Protein AF-A0A7S1MLD2-F1 (afdb_monomer)

Organism: Alexandrium catenella (NCBI:txid2925)

Nearest PDB structures (foldseek):
  8d9p-assembly1_A  TM=5.195E-01  e=9.035E-01  synthetic construct
  8d9o-assembly1_A  TM=4.180E-01  e=6.791E-01  synthetic construct
  6z0c-assembly1_A  TM=3.393E-01  e=2.128E+00  Escherichia coli
  8tn6-assembly1_C  TM=3.896E-01  e=3.592E+00  synthetic construct

Mean predicted aligned error: 10.41 Å

Foldseek 3Di:
DDDDDDDDDDDPPPPVVVVVVLVVLVVVLVVLLVQLLDQAHDPPNPDDPVCRHNVNSQLSNLVSLLVVLVVQLVVLVVVCVVVVVCCVPVNLLVLLLCLVVLLVSLVSNLVSLVSNLVSVVSNVVVVVVVLVVCVVVVDDPPDPVNVSNVVNVPDDNVVSVVVSVVSNVVSVVSNVSNDPVNNVVVVVVVVVVVVVVVVCCVDPVNCVVCVVPDDPCPVVVVVVVVVVSVVVVPDPPPNPPPPPDD

Structure (mmCIF, N/CA/C/O backbone):
data_AF-A0A7S1MLD2-F1
#
_entry.id   AF-A0A7S1MLD2-F1
#
loop_
_atom_site.group_PDB
_atom_site.id
_atom_site.type_symbol
_atom_site.label_atom_id
_atom_site.label_alt_id
_atom_site.label_comp_id
_atom_site.label_asym_id
_atom_site.label_entity_id
_atom_site.label_seq_id
_atom_site.pdbx_PDB_ins_code
_atom_site.Cartn_x
_atom_site.Cartn_y
_atom_site.Cartn_z
_atom_site.occupancy
_atom_site.B_iso_or_equiv
_atom_site.auth_seq_id
_atom_site.auth_comp_id
_atom_site.auth_asym_id
_atom_site.auth_atom_id
_atom_site.pdbx_PDB_model_num
ATOM 1 N N . GLY A 1 1 ? -25.260 -46.340 19.975 1.00 48.84 1 GLY A N 1
ATOM 2 C CA . GLY A 1 1 ? -25.251 -45.642 18.676 1.00 48.84 1 GLY A CA 1
ATOM 3 C C . GLY A 1 1 ? -24.092 -44.703 18.762 1.00 48.84 1 GLY A C 1
ATOM 4 O O . GLY A 1 1 ? -24.275 -43.562 19.160 1.00 48.84 1 GLY A O 1
ATOM 5 N N . ASP A 1 2 ? -22.910 -45.273 18.572 1.00 46.03 2 ASP A N 1
ATOM 6 C CA . ASP A 1 2 ? -21.671 -44.739 19.117 1.00 46.03 2 ASP A CA 1
ATOM 7 C C . ASP A 1 2 ? -21.026 -43.848 18.065 1.00 46.03 2 ASP A C 1
ATOM 9 O O . ASP A 1 2 ? -20.777 -44.267 16.937 1.00 46.03 2 ASP A O 1
ATOM 13 N N . VAL A 1 3 ? -20.851 -42.579 18.424 1.00 59.16 3 VAL A N 1
ATOM 14 C CA . VAL A 1 3 ? -20.219 -41.572 17.578 1.00 59.16 3 VAL A CA 1
ATOM 15 C C . VAL A 1 3 ? -18.728 -41.622 17.878 1.00 59.16 3 VAL A C 1
ATOM 17 O O . VAL A 1 3 ? -18.280 -41.152 18.922 1.00 59.16 3 VAL A O 1
ATOM 20 N N . GLU A 1 4 ? -17.977 -42.242 16.971 1.00 59.09 4 GLU A N 1
ATOM 21 C CA . GLU A 1 4 ? -16.519 -42.294 17.002 1.00 59.09 4 GLU A CA 1
ATOM 22 C C . GLU A 1 4 ? -15.931 -40.877 16.922 1.00 59.09 4 GLU A C 1
ATOM 24 O O . GLU A 1 4 ? -16.093 -40.152 15.936 1.00 59.09 4 GLU A O 1
ATOM 29 N N . GLY A 1 5 ? -15.244 -40.480 17.994 1.00 51.78 5 GLY A N 1
ATOM 30 C CA . GLY A 1 5 ? -14.428 -39.276 18.057 1.00 51.78 5 GLY A CA 1
ATOM 31 C C . GLY A 1 5 ? -13.126 -39.479 17.291 1.00 51.78 5 GLY A C 1
ATOM 32 O O . GLY A 1 5 ? -12.187 -40.084 17.797 1.00 51.78 5 GLY A O 1
ATOM 33 N N . GLY A 1 6 ? -13.070 -38.965 16.064 1.00 57.12 6 GLY A N 1
ATOM 34 C CA . GLY A 1 6 ? -11.842 -38.901 15.277 1.00 57.12 6 GLY A CA 1
ATOM 35 C C . GLY A 1 6 ? -10.935 -37.765 15.750 1.00 57.12 6 GLY A C 1
ATOM 36 O O . GLY A 1 6 ? -11.118 -36.614 15.350 1.00 57.12 6 GLY A O 1
ATOM 37 N N . GLU A 1 7 ? -9.937 -38.096 16.570 1.00 54.12 7 GLU A N 1
ATOM 38 C CA . GLU A 1 7 ? -8.787 -37.239 16.866 1.00 54.12 7 GLU A CA 1
ATOM 39 C C . GLU A 1 7 ? -8.016 -36.936 15.570 1.00 54.12 7 GLU A C 1
ATOM 41 O O . GLU A 1 7 ? -7.283 -37.765 15.030 1.00 54.12 7 GLU A O 1
ATOM 46 N N . ARG A 1 8 ? -8.179 -35.720 15.039 1.00 55.84 8 ARG A N 1
ATOM 47 C CA . ARG A 1 8 ? -7.315 -35.204 13.973 1.00 55.84 8 ARG A CA 1
ATOM 48 C C . ARG A 1 8 ? -5.982 -34.779 14.579 1.00 55.84 8 ARG A C 1
ATOM 50 O O . ARG A 1 8 ? -5.847 -33.661 15.070 1.00 55.84 8 ARG A O 1
ATOM 57 N N . ALA A 1 9 ? -4.996 -35.665 14.494 1.00 51.59 9 ALA A N 1
ATOM 58 C CA . ALA A 1 9 ? -3.593 -35.336 14.697 1.00 51.59 9 ALA A CA 1
ATOM 59 C C . ALA A 1 9 ? -3.170 -34.239 13.700 1.00 51.59 9 ALA A C 1
ATOM 61 O O . ALA A 1 9 ? -3.041 -34.478 12.497 1.00 51.59 9 ALA A O 1
ATOM 62 N N . GLY A 1 10 ? -2.998 -33.012 14.196 1.00 53.16 10 GLY A N 1
ATOM 63 C CA . GLY A 1 10 ? -2.429 -31.906 13.432 1.00 53.16 10 GLY A CA 1
ATOM 64 C C . GLY A 1 10 ? -0.977 -32.220 13.084 1.00 53.16 10 GLY A C 1
ATOM 65 O O . GLY A 1 10 ? -0.162 -32.418 13.978 1.00 53.16 10 GLY A O 1
ATOM 66 N N . SER A 1 11 ? -0.662 -32.302 11.790 1.00 51.66 11 SER A N 1
ATOM 67 C CA . SER A 1 11 ? 0.702 -32.521 11.295 1.00 51.66 11 SER A CA 1
ATOM 68 C C . SER A 1 11 ? 1.567 -31.270 11.520 1.00 51.66 11 SER A C 1
ATOM 70 O O . SER A 1 11 ? 1.309 -30.252 10.878 1.00 51.66 11 SER A O 1
ATOM 72 N N . PRO A 1 12 ? 2.628 -31.324 12.347 1.00 53.44 12 PRO A N 1
ATOM 73 C CA . PRO A 1 12 ? 3.486 -30.173 12.661 1.00 53.44 12 PRO A CA 1
ATOM 74 C C . PRO A 1 12 ? 4.531 -29.847 11.566 1.00 53.44 12 PRO A C 1
ATOM 76 O O . PRO A 1 12 ? 5.570 -29.259 11.842 1.00 53.44 12 PRO A O 1
ATOM 79 N N 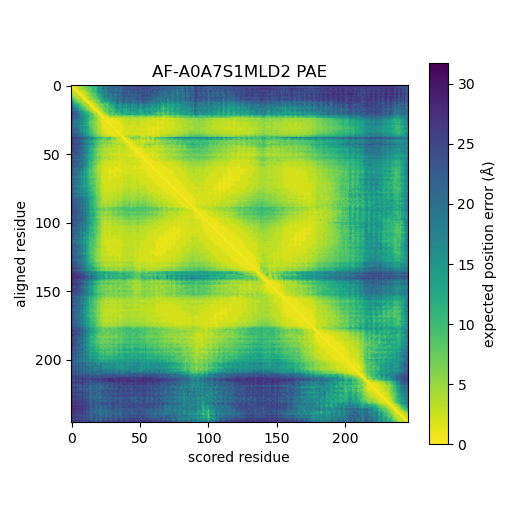. GLY A 1 13 ? 4.291 -30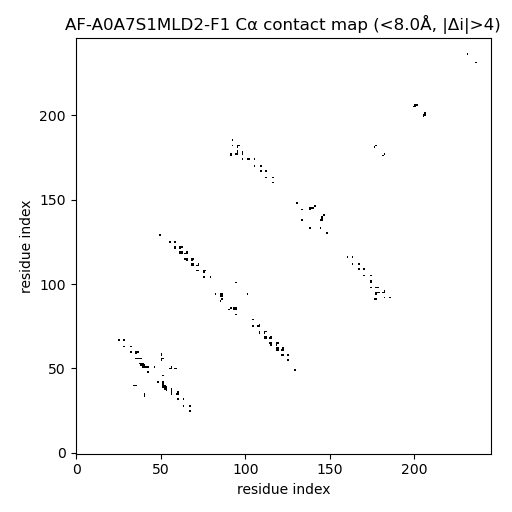.237 10.309 1.00 54.34 13 GLY A N 1
ATOM 80 C CA . GLY A 1 13 ? 5.292 -30.179 9.231 1.00 54.34 13 GLY A CA 1
ATOM 81 C C . GLY A 1 13 ? 5.193 -28.995 8.262 1.00 54.34 13 GLY A C 1
ATOM 82 O O . GLY A 1 13 ? 6.014 -28.905 7.355 1.00 54.34 13 GLY A O 1
ATOM 83 N N . GLN A 1 14 ? 4.195 -28.113 8.391 1.00 53.59 14 GLN A N 1
ATOM 84 C CA . GLN A 1 14 ? 3.874 -27.129 7.341 1.00 53.59 14 GLN A CA 1
ATOM 85 C C . GLN A 1 14 ? 4.337 -25.690 7.631 1.00 53.59 14 GLN A C 1
ATOM 87 O O . GLN A 1 14 ? 4.461 -24.899 6.699 1.00 53.59 14 GLN A O 1
ATOM 92 N N . GLU A 1 15 ? 4.662 -25.350 8.882 1.00 53.81 15 GLU A N 1
ATOM 93 C CA . GLU A 1 15 ? 5.053 -23.979 9.255 1.00 53.81 15 GLU A CA 1
ATOM 94 C C . GLU A 1 15 ? 6.485 -23.617 8.815 1.00 53.81 15 GLU A C 1
ATOM 96 O O . GLU A 1 15 ? 6.748 -22.471 8.458 1.00 53.81 15 GLU A O 1
ATOM 101 N N . GLY A 1 16 ? 7.396 -24.594 8.718 1.00 53.41 16 GLY A N 1
ATOM 102 C CA . GLY A 1 16 ? 8.786 -24.351 8.299 1.00 53.41 16 GLY A CA 1
ATOM 103 C C . GLY A 1 16 ? 8.968 -24.030 6.808 1.00 53.41 16 GLY A C 1
ATOM 104 O O . GLY A 1 16 ? 9.909 -23.332 6.436 1.00 53.41 16 GLY A O 1
ATOM 105 N N . ALA A 1 17 ? 8.065 -24.494 5.938 1.00 56.19 17 ALA A N 1
ATOM 106 C CA . ALA A 1 17 ? 8.180 -24.288 4.490 1.00 56.19 17 ALA A CA 1
ATOM 107 C C . ALA A 1 17 ? 7.743 -22.880 4.041 1.00 56.19 17 ALA A C 1
ATOM 109 O O . ALA A 1 17 ? 8.212 -22.384 3.018 1.00 56.19 17 ALA A O 1
ATOM 110 N N . LEU A 1 18 ? 6.862 -22.225 4.804 1.00 54.25 18 LEU A N 1
ATOM 111 C CA . LEU A 1 18 ? 6.357 -20.888 4.480 1.00 54.25 18 LEU A CA 1
ATOM 112 C C . LEU A 1 18 ? 7.357 -19.782 4.846 1.00 54.25 18 LEU A C 1
ATOM 114 O O . LEU A 1 18 ? 7.442 -18.790 4.127 1.00 54.25 18 LEU A O 1
ATOM 118 N N . ALA A 1 19 ? 8.156 -19.975 5.901 1.00 57.06 19 ALA A N 1
ATOM 119 C CA . ALA A 1 19 ? 9.188 -19.017 6.300 1.00 57.06 19 ALA A CA 1
ATOM 120 C C . ALA A 1 19 ? 10.302 -18.891 5.241 1.00 57.06 19 ALA A C 1
ATOM 122 O O . ALA A 1 19 ? 10.671 -17.784 4.863 1.00 57.06 19 ALA A O 1
ATOM 123 N N . GLY A 1 20 ? 10.766 -20.012 4.673 1.00 61.31 20 GLY A N 1
ATOM 124 C CA . GLY A 1 20 ? 11.821 -20.004 3.648 1.00 61.31 20 GLY A CA 1
ATOM 125 C C . GLY A 1 20 ? 11.414 -19.374 2.308 1.00 61.31 20 GLY A C 1
ATOM 126 O O . GLY A 1 20 ? 12.272 -18.917 1.559 1.00 61.31 20 GLY A O 1
ATOM 127 N N . ALA A 1 21 ? 10.114 -19.312 1.999 1.00 62.81 21 ALA A N 1
ATOM 128 C CA . ALA A 1 21 ? 9.623 -18.684 0.772 1.00 62.81 21 ALA A CA 1
ATOM 129 C C . ALA A 1 21 ? 9.635 -17.145 0.841 1.00 62.81 21 ALA A C 1
ATOM 131 O O . ALA A 1 21 ? 9.767 -16.493 -0.194 1.00 62.81 21 ALA A O 1
ATOM 132 N N . SER A 1 22 ? 9.519 -16.569 2.045 1.00 69.00 22 SER A N 1
ATOM 133 C CA . SER A 1 22 ? 9.456 -15.115 2.246 1.00 69.00 22 SER A CA 1
ATOM 134 C C . SER A 1 22 ? 10.798 -14.422 1.976 1.00 69.00 22 SER A C 1
ATOM 136 O O . SER A 1 22 ? 10.819 -13.308 1.458 1.00 69.00 22 SER A O 1
ATOM 138 N N . AS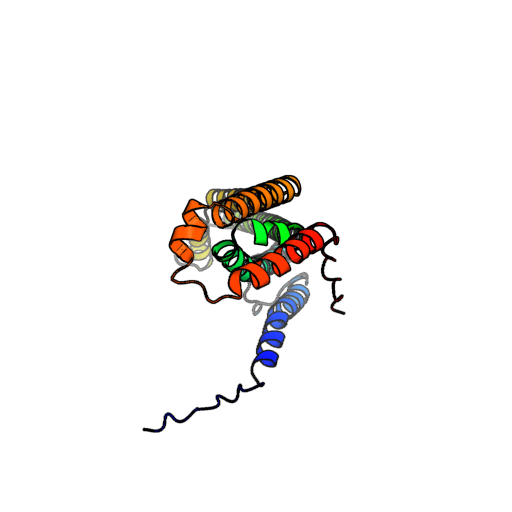P A 1 23 ? 11.920 -15.089 2.256 1.00 81.50 23 ASP A N 1
ATOM 139 C CA . ASP A 1 23 ? 13.258 -14.498 2.095 1.00 81.50 23 ASP A CA 1
ATOM 140 C C . ASP A 1 23 ? 13.839 -14.667 0.683 1.00 81.50 23 ASP A C 1
ATOM 142 O O . ASP A 1 23 ? 14.815 -14.005 0.318 1.00 81.50 23 ASP A O 1
ATOM 146 N N . ALA A 1 24 ? 13.224 -15.514 -0.146 1.00 88.44 24 ALA A N 1
ATOM 147 C CA . ALA A 1 24 ? 13.732 -15.843 -1.473 1.00 88.44 24 ALA A CA 1
ATOM 148 C C . ALA A 1 24 ? 13.715 -14.641 -2.434 1.00 88.44 24 ALA A C 1
ATOM 150 O O . ALA A 1 24 ? 14.656 -14.449 -3.208 1.00 88.44 24 ALA A O 1
ATOM 151 N N . LEU A 1 25 ? 12.664 -13.812 -2.393 1.00 90.12 25 LEU A N 1
ATOM 152 C CA . LEU A 1 25 ? 12.541 -12.663 -3.293 1.00 90.12 25 LEU A CA 1
ATOM 153 C C . LEU A 1 25 ? 13.537 -11.536 -2.954 1.00 90.12 25 LEU A C 1
ATOM 155 O O . LEU A 1 25 ? 14.230 -11.098 -3.875 1.00 90.12 25 LEU A O 1
ATOM 159 N N . PRO A 1 26 ? 13.673 -11.073 -1.693 1.00 92.12 26 PRO A N 1
ATOM 160 C CA . PRO A 1 26 ? 14.691 -10.085 -1.335 1.00 92.12 26 PRO A CA 1
ATOM 161 C C . PRO A 1 26 ? 16.109 -10.515 -1.722 1.00 92.12 26 PRO A C 1
ATOM 163 O O . PRO A 1 26 ? 16.846 -9.720 -2.302 1.00 92.12 26 PRO A O 1
ATOM 166 N N . GLN A 1 27 ? 16.471 -11.778 -1.476 1.00 93.44 27 GLN A N 1
ATOM 167 C CA . GLN A 1 27 ? 17.782 -12.314 -1.853 1.00 93.44 27 GLN A CA 1
ATOM 168 C C . GLN A 1 27 ? 17.983 -12.286 -3.374 1.00 93.44 27 GLN A C 1
ATOM 170 O O . GLN A 1 27 ? 18.978 -11.745 -3.856 1.00 93.44 27 GLN A O 1
ATOM 175 N N . LEU A 1 28 ? 17.001 -12.768 -4.143 1.00 94.88 28 LEU A N 1
ATOM 176 C CA . LEU A 1 28 ? 17.045 -12.742 -5.606 1.00 94.88 28 LEU A CA 1
ATOM 177 C C . LEU A 1 28 ? 17.157 -11.314 -6.167 1.00 94.88 28 LEU A C 1
ATOM 179 O O . LEU A 1 28 ? 17.861 -11.079 -7.158 1.00 94.88 28 LEU A O 1
ATOM 183 N N . LEU A 1 29 ? 16.454 -10.353 -5.559 1.00 95.12 29 LEU A N 1
ATOM 184 C CA . LEU A 1 29 ? 16.520 -8.946 -5.950 1.00 95.12 29 LEU A CA 1
ATOM 185 C C . LEU A 1 29 ? 17.892 -8.345 -5.649 1.00 95.12 29 LEU A C 1
ATOM 187 O O . LEU A 1 29 ? 18.410 -7.632 -6.504 1.00 95.12 29 LEU A O 1
ATOM 191 N N . GLU A 1 30 ? 18.510 -8.663 -4.513 1.00 95.12 30 GLU A N 1
ATOM 192 C CA . GLU A 1 30 ? 19.855 -8.183 -4.173 1.00 95.12 30 GLU A CA 1
ATOM 193 C C . GLU A 1 30 ? 20.946 -8.805 -5.054 1.00 95.12 30 GLU A C 1
ATOM 195 O O . GLU A 1 30 ? 21.813 -8.094 -5.568 1.00 95.12 30 GLU A O 1
ATOM 200 N N . GLU A 1 31 ? 20.864 -10.101 -5.358 1.00 95.06 31 GLU A N 1
ATOM 201 C CA . GLU A 1 31 ? 21.743 -10.732 -6.350 1.00 95.06 31 GLU A CA 1
ATOM 202 C C . GLU A 1 31 ? 21.591 -10.079 -7.731 1.00 95.06 31 GLU A C 1
ATOM 204 O O . GLU A 1 31 ? 22.561 -9.816 -8.452 1.00 95.06 31 GLU A O 1
ATOM 209 N N . THR A 1 32 ? 20.351 -9.783 -8.121 1.00 95.50 32 THR A N 1
ATOM 210 C CA . THR A 1 32 ? 20.062 -9.100 -9.384 1.00 95.50 32 THR A CA 1
ATOM 211 C C . THR A 1 32 ? 20.548 -7.656 -9.357 1.00 95.50 32 THR A C 1
ATOM 213 O O . THR A 1 32 ? 21.120 -7.205 -10.350 1.00 95.50 32 THR A O 1
ATOM 216 N N . ARG A 1 33 ? 20.435 -6.963 -8.221 1.00 96.56 33 ARG A N 1
ATOM 217 C CA . ARG A 1 33 ? 20.976 -5.619 -7.999 1.00 96.56 33 ARG A CA 1
ATOM 218 C C . ARG A 1 33 ? 22.483 -5.611 -8.184 1.00 96.56 33 ARG A C 1
ATOM 220 O O . ARG A 1 33 ? 22.976 -4.800 -8.964 1.00 96.56 33 ARG A O 1
ATOM 227 N N . ALA A 1 34 ? 23.205 -6.541 -7.562 1.00 95.62 34 ALA A N 1
ATOM 228 C CA . ALA A 1 34 ? 24.654 -6.661 -7.705 1.00 95.62 34 ALA A CA 1
ATOM 229 C C . ALA A 1 34 ? 25.072 -6.883 -9.170 1.00 95.62 34 ALA A C 1
ATOM 231 O O . ALA A 1 34 ? 26.016 -6.256 -9.657 1.00 95.62 34 ALA A O 1
ATOM 232 N N . ARG A 1 35 ? 24.330 -7.716 -9.913 1.00 94.56 35 ARG A N 1
ATOM 233 C CA . ARG A 1 35 ? 24.563 -7.930 -11.353 1.00 94.56 35 ARG A CA 1
ATOM 234 C C . ARG A 1 35 ? 24.246 -6.688 -12.189 1.00 94.56 35 ARG A C 1
ATOM 236 O O . ARG A 1 35 ? 25.002 -6.345 -13.092 1.00 94.56 35 ARG A O 1
ATOM 243 N N . TRP A 1 36 ? 23.132 -6.010 -11.918 1.00 95.31 36 TRP A N 1
ATOM 244 C CA . TRP A 1 36 ? 22.657 -4.864 -12.705 1.00 95.31 36 TRP A CA 1
ATOM 245 C C . TRP A 1 36 ? 23.322 -3.535 -12.334 1.00 95.31 36 TRP A C 1
ATOM 247 O O . TRP A 1 36 ? 23.232 -2.571 -13.100 1.00 95.31 36 TRP A O 1
ATOM 257 N N . ALA A 1 37 ? 24.021 -3.477 -11.202 1.00 93.94 37 ALA A N 1
ATOM 258 C CA . ALA A 1 37 ? 24.858 -2.351 -10.806 1.00 93.94 37 ALA A CA 1
ATOM 259 C C . ALA A 1 37 ? 26.145 -2.238 -11.643 1.00 93.94 37 ALA A C 1
ATOM 261 O O . ALA A 1 37 ? 26.802 -1.203 -11.611 1.00 93.94 37 ALA A O 1
ATOM 262 N N . GLN A 1 38 ? 26.503 -3.267 -12.414 1.00 91.56 38 GLN A N 1
ATOM 263 C CA . GLN A 1 38 ? 27.659 -3.229 -13.309 1.00 91.56 38 GLN A CA 1
ATOM 264 C C . GLN A 1 38 ? 27.407 -2.290 -14.500 1.00 91.56 38 GLN A C 1
ATOM 266 O O . GLN A 1 38 ? 26.281 -2.176 -14.991 1.00 91.56 38 GLN A O 1
ATOM 271 N N . GLY A 1 39 ? 28.459 -1.635 -15.005 1.00 82.25 39 GLY A N 1
ATOM 272 C CA . GLY A 1 39 ? 28.335 -0.622 -16.064 1.00 82.25 39 GLY A CA 1
ATOM 273 C C . GLY A 1 39 ? 27.744 -1.143 -17.381 1.00 82.25 39 GLY A C 1
ATOM 274 O O . GLY A 1 39 ? 27.083 -0.404 -18.104 1.00 82.25 39 GLY A O 1
ATOM 275 N N . SER A 1 40 ? 27.889 -2.434 -17.676 1.00 87.75 40 SER A N 1
ATOM 276 C CA . SER A 1 40 ? 27.214 -3.091 -18.798 1.00 87.75 40 SER A CA 1
ATOM 277 C C . SER A 1 40 ? 26.685 -4.448 -18.368 1.00 87.75 40 SER A C 1
ATOM 279 O O . SER A 1 40 ? 27.399 -5.205 -17.714 1.00 87.75 40 SER A O 1
ATOM 281 N N . VAL A 1 41 ? 25.459 -4.772 -18.768 1.00 93.06 41 VAL A N 1
ATOM 282 C CA . VAL A 1 41 ? 24.795 -6.023 -18.385 1.00 93.06 41 VAL A CA 1
ATOM 283 C C . VAL A 1 41 ? 24.741 -6.983 -19.576 1.00 93.06 41 VAL A C 1
ATOM 285 O O . VAL A 1 41 ? 24.513 -6.568 -20.713 1.00 93.06 41 VAL A O 1
ATOM 288 N N . SER A 1 42 ? 24.944 -8.278 -19.317 1.00 92.31 42 SER A N 1
ATOM 289 C CA . SER A 1 42 ? 24.994 -9.314 -20.354 1.00 92.31 42 SER A CA 1
ATOM 290 C C . SER A 1 42 ? 23.657 -9.512 -21.084 1.00 92.31 42 SER A C 1
ATOM 292 O O . SER A 1 42 ? 22.573 -9.183 -20.586 1.00 92.31 42 SER A O 1
ATOM 294 N N . SER A 1 43 ? 23.725 -10.103 -22.281 1.00 89.75 43 SER A N 1
ATOM 295 C CA . SER A 1 43 ? 22.552 -10.346 -23.130 1.00 89.75 43 SER A CA 1
ATOM 296 C C . SER A 1 43 ? 21.534 -11.336 -22.554 1.00 89.75 43 SER A C 1
ATOM 298 O O . SER A 1 43 ? 20.382 -11.314 -22.972 1.00 89.75 43 SER A O 1
ATOM 300 N N . GLY A 1 44 ? 21.935 -12.160 -21.580 1.00 89.56 44 GLY A N 1
ATOM 301 C CA . GLY A 1 44 ? 21.073 -13.124 -20.883 1.00 89.56 44 GLY A CA 1
ATOM 302 C C . GLY A 1 44 ? 20.355 -12.567 -19.649 1.00 89.56 44 GLY A C 1
ATOM 303 O O . GLY A 1 44 ? 19.764 -13.326 -18.895 1.00 89.56 44 GLY A O 1
ATOM 304 N N . SER A 1 45 ? 20.416 -11.256 -19.409 1.00 88.12 45 SER A N 1
ATOM 305 C CA . SER A 1 45 ? 19.843 -10.618 -18.212 1.00 88.12 45 SER A CA 1
ATOM 306 C C . SER A 1 45 ? 18.320 -10.485 -18.196 1.00 88.12 45 SER A C 1
ATOM 308 O O . SER A 1 45 ? 17.770 -10.040 -17.192 1.00 88.12 45 SER A O 1
ATOM 310 N N . GLY A 1 46 ? 17.643 -10.789 -19.306 1.00 87.50 46 GLY A N 1
ATOM 311 C CA . GLY A 1 46 ? 16.211 -10.522 -19.481 1.00 87.50 46 GLY A CA 1
ATOM 312 C C . GLY A 1 46 ? 15.874 -9.052 -19.770 1.00 87.50 46 GLY A C 1
ATOM 313 O O . GLY A 1 46 ? 14.727 -8.739 -20.071 1.00 87.50 46 GLY A O 1
ATOM 314 N N . LEU A 1 47 ? 16.857 -8.145 -19.739 1.00 90.00 47 LEU A N 1
ATOM 315 C CA . LEU A 1 47 ? 16.672 -6.749 -20.132 1.00 90.00 47 LEU A CA 1
ATOM 316 C C . LEU A 1 47 ? 16.696 -6.593 -21.652 1.00 90.00 47 LEU A C 1
ATOM 318 O O . LEU A 1 47 ? 17.538 -7.191 -22.335 1.00 90.00 47 LEU A O 1
ATOM 322 N N . SER A 1 48 ? 15.851 -5.701 -22.173 1.00 87.06 48 SER A N 1
ATOM 323 C CA . SER A 1 48 ? 15.971 -5.218 -23.552 1.00 87.06 48 SER A CA 1
ATOM 324 C C . SER A 1 48 ? 17.349 -4.589 -23.778 1.00 87.06 48 SER A C 1
ATOM 326 O O . SER A 1 48 ? 17.912 -3.965 -22.874 1.00 87.06 48 SER A O 1
ATOM 328 N N . ALA A 1 49 ? 17.889 -4.738 -24.991 1.00 88.88 49 ALA A N 1
ATOM 329 C CA . ALA A 1 49 ? 19.213 -4.236 -25.362 1.00 88.88 49 ALA A CA 1
ATOM 330 C C . ALA A 1 49 ? 19.403 -2.745 -25.030 1.00 88.88 49 ALA A C 1
ATOM 332 O O . ALA A 1 49 ? 20.484 -2.355 -24.594 1.00 88.88 49 ALA A O 1
ATOM 333 N N . ALA A 1 50 ? 18.337 -1.946 -25.141 1.00 87.75 50 ALA A N 1
ATOM 334 C CA . ALA A 1 50 ? 18.348 -0.524 -24.812 1.00 87.75 50 ALA A CA 1
ATOM 335 C C . ALA A 1 50 ? 18.778 -0.244 -23.361 1.00 87.75 50 ALA A C 1
ATOM 337 O O . ALA A 1 50 ? 19.554 0.669 -23.123 1.00 87.7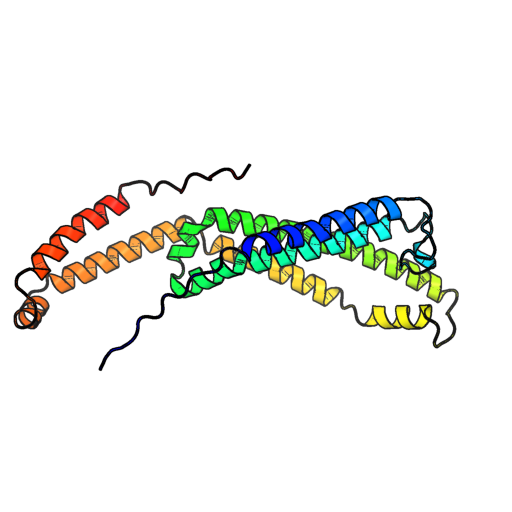5 50 ALA A O 1
ATOM 338 N N . PHE A 1 51 ? 18.358 -1.063 -22.391 1.00 91.06 51 PHE A N 1
ATOM 339 C CA . PHE A 1 51 ? 18.601 -0.820 -20.962 1.00 91.06 51 PHE A CA 1
ATOM 340 C C . PHE A 1 51 ? 19.882 -1.485 -20.421 1.00 91.06 51 PHE A C 1
ATOM 342 O O . PHE A 1 51 ? 20.164 -1.434 -19.221 1.00 91.06 51 PHE A O 1
ATOM 349 N N . ARG A 1 52 ? 20.688 -2.120 -21.282 1.00 94.38 52 ARG A N 1
ATOM 350 C CA . ARG A 1 52 ? 21.927 -2.809 -20.866 1.00 94.38 52 ARG A CA 1
ATOM 351 C C . ARG A 1 52 ? 23.121 -1.868 -20.694 1.00 94.38 52 ARG A C 1
ATOM 353 O O . ARG A 1 52 ? 24.059 -2.226 -19.982 1.00 94.38 52 ARG A O 1
ATOM 360 N N . GLY A 1 53 ? 23.078 -0.683 -21.306 1.00 92.94 53 GLY A N 1
ATOM 361 C CA . GLY A 1 53 ? 24.141 0.323 -21.229 1.00 92.94 53 GLY A CA 1
ATOM 362 C C . GLY A 1 53 ? 24.240 1.021 -19.870 1.00 92.94 53 GLY A C 1
ATOM 363 O O . GLY A 1 53 ? 23.287 1.029 -19.086 1.00 92.94 53 GLY A O 1
ATOM 364 N N . ASN A 1 54 ? 25.394 1.642 -19.613 1.00 94.06 54 ASN A N 1
ATOM 365 C CA . ASN A 1 54 ? 25.692 2.323 -18.350 1.00 94.06 54 ASN A CA 1
ATOM 366 C C . ASN A 1 54 ? 24.733 3.489 -18.078 1.00 94.06 54 ASN A C 1
ATOM 368 O O . ASN A 1 54 ? 24.323 3.719 -16.944 1.00 94.06 54 ASN A O 1
ATOM 372 N N . GLN A 1 55 ? 24.291 4.179 -19.134 1.00 92.38 55 GLN A N 1
ATOM 373 C CA . GLN A 1 55 ? 23.372 5.310 -19.019 1.00 92.38 55 GLN A CA 1
ATOM 374 C C . GLN A 1 55 ? 21.993 4.932 -18.445 1.00 92.38 55 GLN A C 1
ATOM 376 O O . GLN A 1 55 ? 21.252 5.803 -17.999 1.00 92.38 55 GLN A O 1
ATOM 381 N N . HIS A 1 56 ? 21.651 3.639 -18.421 1.00 93.38 56 HIS A N 1
ATOM 382 C CA . HIS A 1 56 ? 20.389 3.136 -17.878 1.00 93.38 56 HIS A CA 1
ATOM 383 C C . HIS A 1 56 ? 20.545 2.429 -16.527 1.00 93.38 56 HIS A C 1
ATOM 385 O O . HIS A 1 56 ? 19.567 1.869 -16.031 1.00 93.38 56 HIS A O 1
ATOM 391 N N . GLN A 1 57 ? 21.728 2.471 -15.899 1.00 94.81 57 GLN A N 1
ATOM 392 C CA . GLN A 1 57 ? 21.956 1.857 -14.589 1.00 94.81 57 GLN A CA 1
ATOM 393 C C . GLN A 1 57 ? 20.923 2.324 -13.555 1.00 94.81 57 GLN A C 1
ATOM 395 O O . GLN A 1 57 ? 20.301 1.490 -12.902 1.00 94.81 57 GLN A O 1
ATOM 400 N N . GLY A 1 58 ? 20.666 3.634 -13.466 1.00 94.94 58 GLY A N 1
ATOM 401 C CA . GLY A 1 58 ? 19.665 4.180 -12.544 1.00 94.94 58 GLY A CA 1
ATOM 402 C C . GLY A 1 58 ? 18.257 3.624 -12.784 1.00 94.94 58 GLY A C 1
ATOM 403 O O . GLY A 1 58 ? 17.584 3.236 -11.838 1.00 94.94 58 GLY A O 1
ATOM 404 N N . ALA A 1 59 ? 17.837 3.485 -14.046 1.00 94.50 59 ALA A N 1
ATOM 405 C CA . ALA A 1 59 ? 16.526 2.931 -14.392 1.00 94.50 59 ALA A CA 1
ATOM 406 C C . ALA A 1 59 ? 16.391 1.449 -14.007 1.00 94.50 59 ALA A C 1
ATOM 408 O O . ALA A 1 59 ? 15.331 1.022 -13.554 1.00 94.50 59 ALA A O 1
ATOM 409 N N . ARG A 1 60 ? 17.471 0.670 -14.159 1.00 95.75 60 ARG A N 1
ATOM 410 C CA . ARG A 1 60 ? 17.516 -0.735 -13.729 1.00 95.75 60 ARG A CA 1
ATOM 411 C C . ARG A 1 60 ? 17.356 -0.863 -12.219 1.00 95.75 60 ARG A C 1
ATOM 413 O O . ARG A 1 60 ? 16.574 -1.689 -11.765 1.00 95.75 60 ARG A O 1
ATOM 420 N N . LEU A 1 61 ? 18.083 -0.048 -11.455 1.00 96.56 61 LEU A N 1
ATOM 421 C CA . LEU A 1 61 ? 18.005 -0.062 -9.994 1.00 96.56 61 LEU A CA 1
ATOM 422 C C . LEU A 1 61 ? 16.625 0.399 -9.509 1.00 96.56 61 LEU A C 1
ATOM 424 O O . LEU A 1 61 ? 16.019 -0.290 -8.697 1.00 96.56 61 LEU A O 1
ATOM 428 N N . ALA A 1 62 ? 16.073 1.460 -10.105 1.00 96.44 62 ALA A N 1
ATOM 429 C CA . ALA A 1 62 ? 14.721 1.928 -9.807 1.00 96.44 62 ALA A CA 1
ATOM 430 C C . ALA A 1 62 ? 13.647 0.865 -10.102 1.00 96.44 62 ALA A C 1
ATOM 432 O O . ALA A 1 62 ? 12.652 0.780 -9.388 1.00 96.44 62 ALA A O 1
ATOM 433 N N . PHE A 1 63 ? 13.834 0.025 -11.126 1.00 96.44 63 PHE A N 1
ATOM 434 C CA . PHE A 1 63 ? 12.934 -1.101 -11.388 1.00 96.44 63 PHE A CA 1
ATOM 435 C C . PHE A 1 63 ? 13.004 -2.174 -10.292 1.00 96.44 63 PHE A C 1
ATOM 437 O O . PHE A 1 63 ? 11.968 -2.683 -9.872 1.00 96.44 63 PHE A O 1
ATOM 444 N N . LEU A 1 64 ? 14.199 -2.497 -9.793 1.00 96.88 64 LEU A N 1
ATOM 445 C CA . LEU A 1 64 ? 14.340 -3.435 -8.674 1.00 96.88 64 LEU A CA 1
ATOM 446 C C . LEU A 1 64 ? 13.728 -2.867 -7.388 1.00 96.88 64 LEU A C 1
ATOM 448 O O . LEU A 1 64 ? 13.033 -3.588 -6.675 1.00 96.88 64 LEU A O 1
ATOM 452 N N . ASP A 1 65 ? 13.915 -1.569 -7.134 1.00 97.00 65 ASP A N 1
ATOM 453 C CA . ASP A 1 65 ? 13.275 -0.874 -6.014 1.00 97.00 65 ASP A CA 1
ATOM 454 C C . ASP A 1 65 ? 11.747 -0.895 -6.155 1.00 97.00 65 ASP A C 1
ATOM 456 O O . ASP A 1 65 ? 11.039 -1.180 -5.191 1.00 97.00 65 ASP A O 1
ATOM 460 N N . LEU A 1 66 ? 11.220 -0.689 -7.368 1.00 97.31 66 LEU A N 1
ATOM 461 C CA . LEU A 1 66 ? 9.789 -0.809 -7.650 1.00 97.31 66 LEU A CA 1
ATOM 462 C C . LEU A 1 66 ? 9.257 -2.200 -7.271 1.00 97.31 66 LEU A C 1
ATOM 464 O O . LEU A 1 66 ? 8.229 -2.287 -6.600 1.00 97.31 66 LEU A O 1
ATOM 468 N N . CYS A 1 67 ? 9.947 -3.273 -7.670 1.00 97.00 67 CYS A N 1
ATOM 469 C CA . CYS A 1 67 ? 9.570 -4.644 -7.314 1.00 97.00 67 CYS A CA 1
ATOM 470 C C . CYS A 1 67 ? 9.594 -4.870 -5.797 1.00 97.00 67 CYS A C 1
ATOM 472 O O . CYS A 1 67 ? 8.633 -5.403 -5.246 1.00 97.00 67 CYS A O 1
ATOM 474 N N . LEU A 1 68 ? 10.654 -4.420 -5.121 1.00 96.06 68 LEU A N 1
ATOM 475 C CA . LEU A 1 68 ? 10.799 -4.550 -3.671 1.00 96.06 68 LEU A CA 1
ATOM 476 C C . LEU A 1 68 ? 9.685 -3.810 -2.918 1.00 96.06 68 LEU A C 1
ATOM 478 O O . LEU A 1 68 ? 9.093 -4.339 -1.981 1.00 96.06 68 LEU A O 1
ATOM 482 N N . HIS A 1 69 ? 9.386 -2.573 -3.313 1.00 96.19 69 HIS A N 1
ATOM 483 C CA . HIS A 1 69 ? 8.346 -1.783 -2.661 1.00 96.19 69 HIS A CA 1
ATOM 484 C C . HIS A 1 69 ? 6.944 -2.310 -2.963 1.00 96.19 69 HIS A C 1
ATOM 486 O O . HIS A 1 69 ? 6.069 -2.208 -2.104 1.00 96.19 69 HIS A O 1
ATOM 492 N N . LEU A 1 70 ? 6.726 -2.917 -4.133 1.00 96.75 70 LEU A N 1
ATOM 493 C CA . LEU A 1 70 ? 5.465 -3.583 -4.450 1.00 96.75 70 LEU A CA 1
ATOM 494 C C . LEU A 1 70 ? 5.243 -4.788 -3.536 1.00 96.75 70 LEU A C 1
ATOM 496 O O . LEU A 1 70 ? 4.165 -4.917 -2.961 1.00 96.75 70 LEU A O 1
ATOM 500 N N . ASP A 1 71 ? 6.270 -5.619 -3.362 1.00 95.31 71 ASP A N 1
ATOM 501 C CA . ASP A 1 71 ? 6.229 -6.763 -2.454 1.00 95.31 71 ASP A CA 1
ATOM 502 C C . ASP A 1 71 ? 5.946 -6.329 -1.007 1.00 95.31 71 ASP A C 1
ATOM 504 O O . ASP A 1 71 ? 5.017 -6.832 -0.379 1.00 95.31 71 ASP A O 1
ATOM 508 N N . ARG A 1 72 ? 6.628 -5.283 -0.518 1.00 95.19 72 ARG A N 1
ATOM 509 C CA . ARG A 1 72 ? 6.352 -4.699 0.809 1.00 95.19 72 ARG A CA 1
ATOM 510 C C . ARG A 1 72 ? 4.910 -4.221 0.963 1.00 95.19 72 ARG A C 1
ATOM 512 O O . ARG A 1 72 ? 4.301 -4.450 2.004 1.00 95.19 72 ARG A O 1
ATOM 519 N N . VAL A 1 73 ? 4.346 -3.562 -0.050 1.00 96.19 73 VAL A N 1
ATOM 520 C CA . VAL A 1 73 ? 2.936 -3.141 -0.022 1.00 96.19 73 VAL A CA 1
ATOM 521 C C . VAL A 1 73 ? 2.016 -4.359 0.062 1.00 96.19 73 VAL A C 1
ATOM 523 O O . VAL A 1 73 ? 1.107 -4.371 0.889 1.00 96.19 73 VAL A O 1
ATOM 526 N N . VAL A 1 74 ? 2.265 -5.400 -0.738 1.00 95.44 74 VAL A N 1
ATOM 527 C CA . VAL A 1 74 ? 1.492 -6.651 -0.694 1.00 95.44 74 VAL A CA 1
ATOM 528 C C . VAL A 1 74 ? 1.591 -7.308 0.684 1.00 95.44 74 VAL A C 1
ATOM 530 O O . VAL A 1 74 ? 0.560 -7.693 1.239 1.00 95.44 74 VAL A O 1
ATOM 533 N N . PHE A 1 75 ? 2.793 -7.370 1.260 1.00 94.62 75 PHE A N 1
ATOM 534 C CA . PHE A 1 75 ? 3.037 -7.872 2.608 1.00 94.62 75 PHE A CA 1
ATOM 535 C C . PHE A 1 75 ? 2.209 -7.111 3.648 1.00 94.62 75 PHE A C 1
ATOM 537 O O . PHE A 1 75 ? 1.418 -7.722 4.363 1.00 94.62 75 PHE A O 1
ATOM 544 N N . PHE A 1 76 ? 2.302 -5.779 3.700 1.00 95.31 76 PHE A N 1
ATOM 545 C CA . PHE A 1 76 ? 1.542 -4.992 4.676 1.00 95.31 76 PHE A CA 1
ATOM 546 C C . PHE A 1 76 ? 0.028 -5.106 4.466 1.00 95.31 76 PHE A C 1
ATOM 548 O O . PHE A 1 76 ? -0.716 -5.229 5.438 1.00 95.31 76 PHE A O 1
ATOM 555 N N . CYS A 1 77 ? -0.450 -5.151 3.220 1.00 94.62 77 CYS A N 1
ATOM 556 C CA . CYS A 1 77 ? -1.860 -5.413 2.935 1.00 94.62 77 CYS A CA 1
ATOM 557 C C . CYS A 1 77 ? -2.311 -6.796 3.430 1.00 94.62 77 CYS A C 1
ATOM 559 O O . CYS A 1 77 ? -3.425 -6.926 3.938 1.00 94.62 77 CYS A O 1
ATOM 561 N N . ALA A 1 78 ? -1.474 -7.829 3.303 1.00 94.38 78 ALA A N 1
ATOM 562 C CA . ALA A 1 78 ? -1.764 -9.155 3.841 1.00 94.38 78 ALA A CA 1
ATOM 563 C C . ALA A 1 78 ? -1.791 -9.140 5.378 1.00 94.38 78 ALA A C 1
ATOM 565 O O . ALA A 1 78 ? -2.743 -9.649 5.973 1.00 94.38 78 ALA A O 1
ATOM 566 N N . THR A 1 79 ? -0.816 -8.477 6.004 1.00 93.81 79 THR A N 1
ATOM 567 C CA . THR A 1 79 ? -0.715 -8.299 7.460 1.00 93.81 79 THR A CA 1
ATOM 568 C C . THR A 1 79 ? -1.893 -7.519 8.040 1.00 93.81 79 THR A C 1
ATOM 570 O O . THR A 1 79 ? -2.269 -7.762 9.179 1.00 93.81 79 THR A O 1
ATOM 573 N N . LEU A 1 80 ? -2.544 -6.640 7.270 1.00 94.25 80 LEU A N 1
ATOM 574 C CA . LEU A 1 80 ? -3.745 -5.915 7.705 1.00 94.25 80 LEU A CA 1
ATOM 575 C C . LEU A 1 80 ? -5.032 -6.768 7.706 1.00 94.25 80 LEU A C 1
ATOM 577 O O . LEU A 1 80 ? -5.999 -6.403 8.376 1.00 94.25 80 LEU A O 1
ATOM 581 N N . ARG A 1 81 ? -5.080 -7.918 7.013 1.00 94.88 81 ARG A N 1
ATOM 582 C CA . ARG A 1 81 ? -6.306 -8.743 6.910 1.00 94.88 81 ARG A CA 1
ATOM 583 C C . ARG A 1 81 ? -6.836 -9.260 8.255 1.00 94.88 81 ARG A C 1
ATOM 585 O O . ARG A 1 81 ? -8.047 -9.186 8.469 1.00 94.88 81 ARG A O 1
ATOM 592 N N . PRO A 1 82 ? -6.007 -9.773 9.185 1.00 93.31 82 PRO A N 1
ATOM 593 C CA . PRO A 1 82 ? -6.488 -10.185 10.501 1.00 93.31 82 PRO A CA 1
ATOM 594 C C . PRO A 1 82 ? -7.114 -9.024 11.280 1.00 93.31 82 PRO A C 1
ATOM 596 O O . PRO A 1 82 ? -8.148 -9.210 11.917 1.00 93.31 82 PRO A O 1
ATOM 599 N N . TYR A 1 83 ? -6.546 -7.820 11.170 1.00 92.69 83 TYR A N 1
ATOM 600 C CA . TYR A 1 83 ? -7.091 -6.620 11.804 1.00 92.69 83 TYR A CA 1
ATOM 601 C C . TYR A 1 83 ? -8.432 -6.218 11.196 1.00 92.69 83 TYR A C 1
ATOM 603 O O . TYR A 1 83 ? -9.357 -5.899 11.933 1.00 92.69 83 TYR A O 1
ATOM 611 N N . GLN A 1 84 ? -8.578 -6.310 9.871 1.00 93.75 84 GLN A N 1
ATOM 612 C CA . GLN A 1 84 ? -9.862 -6.104 9.200 1.00 93.75 84 GLN A CA 1
ATOM 613 C C . GLN A 1 84 ? -10.925 -7.094 9.703 1.00 93.75 84 GLN A C 1
ATOM 615 O O . GLN A 1 84 ? -12.049 -6.699 10.011 1.00 93.75 84 GLN A O 1
ATOM 620 N N . ASN A 1 85 ? -10.571 -8.376 9.822 1.00 93.12 85 ASN A N 1
ATOM 621 C CA . ASN A 1 85 ? -11.478 -9.399 10.343 1.00 93.12 85 ASN A CA 1
ATOM 622 C C . ASN A 1 85 ? -11.865 -9.130 11.801 1.00 93.12 85 ASN A C 1
ATOM 624 O O . ASN A 1 85 ? -13.021 -9.319 12.179 1.00 93.12 85 ASN A O 1
ATOM 628 N N . LEU A 1 86 ? -10.910 -8.687 12.620 1.00 91.94 86 LEU A N 1
ATOM 629 C CA . LEU A 1 86 ? -11.156 -8.343 14.013 1.00 91.94 86 LEU A CA 1
ATOM 630 C C . LEU A 1 86 ? -12.050 -7.103 14.131 1.00 91.94 86 LEU A C 1
ATOM 632 O O . LEU A 1 86 ? -13.015 -7.135 14.891 1.00 91.94 86 LEU A O 1
ATOM 636 N N . ALA A 1 87 ? -11.799 -6.069 13.327 1.00 91.00 87 ALA A N 1
ATOM 637 C CA . ALA A 1 87 ? -12.647 -4.884 13.230 1.00 91.00 87 ALA A CA 1
ATOM 638 C C . ALA A 1 87 ? -14.087 -5.255 12.848 1.00 91.00 87 ALA A C 1
ATOM 640 O O . ALA A 1 87 ? -15.034 -4.765 13.451 1.00 91.00 87 ALA A O 1
ATOM 641 N N . GLY A 1 88 ? -14.267 -6.184 11.904 1.00 92.75 88 GLY A N 1
ATOM 642 C CA . GLY A 1 88 ? -15.593 -6.662 11.507 1.00 92.75 88 GLY A CA 1
ATOM 643 C C . GLY A 1 88 ? -16.348 -7.424 12.605 1.00 92.75 88 GLY A C 1
ATOM 644 O O . GLY A 1 88 ? -17.575 -7.451 12.582 1.00 92.75 88 GLY A O 1
ATOM 645 N N . ARG A 1 89 ? -15.644 -8.042 13.564 1.00 93.38 89 ARG A N 1
ATOM 646 C CA . ARG A 1 89 ? -16.253 -8.837 14.651 1.00 93.38 89 ARG A CA 1
ATOM 647 C C . ARG A 1 89 ? -16.456 -8.051 15.942 1.00 93.38 89 ARG A C 1
ATOM 649 O O . ARG A 1 89 ? -17.473 -8.223 16.601 1.00 93.38 89 ARG A O 1
ATOM 656 N N . ALA A 1 90 ? -15.470 -7.246 16.319 1.00 89.31 90 ALA A N 1
ATOM 657 C CA . ALA A 1 90 ? -15.407 -6.557 17.606 1.00 89.31 90 ALA A CA 1
ATOM 658 C C . ALA A 1 90 ? -15.554 -5.029 17.482 1.00 89.31 90 ALA A C 1
ATOM 660 O O . ALA A 1 90 ? -15.556 -4.325 18.492 1.00 89.31 90 ALA A O 1
ATOM 661 N N . GLY A 1 91 ? -15.695 -4.516 16.256 1.00 91.06 91 GLY A N 1
ATOM 662 C CA . GLY A 1 91 ? -15.936 -3.106 15.978 1.00 91.06 91 GLY A CA 1
ATOM 663 C C . GLY A 1 91 ? -14.799 -2.194 16.434 1.00 91.06 91 GLY A C 1
ATOM 664 O O . GLY A 1 91 ? -13.626 -2.579 16.488 1.00 91.06 91 GLY A O 1
ATOM 665 N N . ASP A 1 92 ? -15.175 -0.968 16.789 1.00 88.75 92 ASP A N 1
ATOM 666 C CA . ASP A 1 92 ? -14.243 0.099 17.153 1.00 88.75 92 ASP A CA 1
ATOM 667 C C . ASP A 1 92 ? -13.433 -0.214 18.421 1.00 88.75 92 ASP A C 1
ATOM 669 O O . ASP A 1 92 ? -12.292 0.225 18.542 1.00 88.75 92 ASP A O 1
ATOM 673 N N . VAL A 1 93 ? -13.982 -1.000 19.355 1.00 87.44 93 VAL A N 1
ATOM 674 C CA . VAL A 1 93 ? -13.316 -1.323 20.632 1.00 87.44 93 VAL A CA 1
ATOM 675 C C . VAL A 1 93 ? -12.000 -2.060 20.387 1.00 87.44 93 VAL A C 1
ATOM 677 O O . VAL A 1 93 ? -10.964 -1.699 20.947 1.00 87.44 93 VAL A O 1
ATOM 680 N N . ALA A 1 94 ? -12.012 -3.055 19.498 1.00 89.06 94 ALA A N 1
ATOM 681 C CA . ALA A 1 94 ? -10.798 -3.780 19.141 1.00 89.06 94 ALA A CA 1
ATOM 682 C C . ALA A 1 94 ? -9.797 -2.903 18.377 1.00 89.06 94 ALA A C 1
ATOM 684 O O . ALA A 1 94 ? -8.588 -3.029 18.570 1.00 89.06 94 ALA A O 1
ATOM 685 N N . MET A 1 95 ? -10.291 -1.989 17.541 1.00 89.62 95 MET A N 1
ATOM 686 C CA . MET A 1 95 ? -9.447 -1.056 16.797 1.00 89.62 95 MET A CA 1
ATOM 687 C C . MET A 1 95 ? -8.755 -0.047 17.723 1.00 89.62 95 MET A C 1
ATOM 689 O O . MET A 1 95 ? -7.567 0.218 17.552 1.00 89.62 95 MET A O 1
ATOM 693 N N . CYS A 1 96 ? -9.450 0.459 18.747 1.00 90.44 96 CYS A N 1
ATOM 694 C CA . CYS A 1 96 ? -8.857 1.294 19.794 1.00 90.44 96 CYS A CA 1
ATOM 695 C C . CYS A 1 96 ? -7.805 0.530 20.608 1.00 90.44 96 CYS A C 1
ATOM 697 O O . CYS A 1 96 ? -6.721 1.062 20.845 1.00 90.44 96 CYS A O 1
ATOM 699 N N . TYR A 1 97 ? -8.075 -0.731 20.962 1.00 88.88 97 TYR A N 1
ATOM 700 C CA . TYR A 1 97 ? -7.113 -1.581 21.671 1.00 88.88 97 TYR A CA 1
ATOM 701 C C . TYR A 1 97 ? -5.825 -1.818 20.861 1.00 88.88 97 TYR A C 1
ATOM 703 O O . TYR A 1 97 ? -4.723 -1.817 21.409 1.00 88.88 97 TYR A O 1
ATOM 711 N N . LEU A 1 98 ? -5.944 -1.972 19.539 1.00 90.69 98 LEU A N 1
ATOM 712 C CA . LEU A 1 98 ? -4.818 -2.206 18.628 1.00 90.69 98 LEU A CA 1
ATOM 713 C C . LEU A 1 98 ? -4.219 -0.929 18.031 1.00 90.69 98 LEU A C 1
ATOM 715 O O . LEU A 1 98 ? -3.361 -1.031 17.153 1.00 90.69 98 LEU A O 1
ATOM 719 N N . ARG A 1 99 ? -4.633 0.257 18.496 1.00 92.44 99 ARG A N 1
ATOM 720 C CA . ARG A 1 99 ? -4.274 1.555 17.904 1.00 92.44 99 ARG A CA 1
ATOM 721 C C . ARG A 1 99 ? -2.793 1.681 17.582 1.00 92.44 99 ARG A C 1
ATOM 723 O O . ARG A 1 99 ? -2.453 2.077 16.477 1.00 92.44 99 ARG A O 1
ATOM 730 N N . ASP A 1 100 ? -1.919 1.389 18.538 1.00 91.06 100 ASP A N 1
ATOM 731 C CA . ASP A 1 100 ? -0.491 1.676 18.376 1.00 91.06 100 ASP A CA 1
ATOM 732 C C . ASP A 1 100 ? 0.152 0.733 17.347 1.00 91.06 100 ASP A C 1
ATOM 734 O O . ASP A 1 100 ? 0.930 1.169 16.499 1.00 91.06 100 ASP A O 1
ATOM 738 N N . TRP A 1 101 ? -0.249 -0.542 17.361 1.00 92.50 101 TRP A N 1
ATOM 739 C CA . TRP A 1 101 ? 0.178 -1.544 16.382 1.00 92.50 101 TRP A CA 1
ATOM 740 C C . TRP A 1 101 ? -0.325 -1.205 14.980 1.00 92.50 101 TRP A C 1
ATOM 742 O O . TRP A 1 101 ? 0.443 -1.212 14.020 1.00 92.50 101 TRP A O 1
ATOM 752 N N . LEU A 1 102 ? -1.607 -0.855 14.868 1.00 93.88 102 LEU A N 1
ATOM 753 C CA . LEU A 1 102 ? -2.211 -0.406 13.617 1.00 93.88 102 LEU A CA 1
ATOM 754 C C . LEU A 1 102 ? -1.560 0.878 13.109 1.00 93.88 102 LEU A C 1
ATOM 756 O O . LEU A 1 102 ? -1.266 0.982 11.925 1.00 93.88 102 LEU A O 1
ATOM 760 N N . GLY A 1 103 ? -1.289 1.833 13.995 1.00 94.19 103 GLY A N 1
ATOM 761 C CA . GLY A 1 103 ? -0.608 3.078 13.667 1.00 94.19 103 GLY A CA 1
ATOM 762 C C . GLY A 1 103 ? 0.768 2.826 13.061 1.00 94.19 103 GLY A C 1
ATOM 763 O O . GLY A 1 103 ? 1.074 3.385 12.009 1.00 94.19 103 GLY A O 1
ATOM 764 N N . HIS A 1 104 ? 1.557 1.938 13.672 1.00 94.25 104 HIS A N 1
ATOM 765 C CA . HIS A 1 104 ? 2.862 1.548 13.145 1.00 94.25 104 HIS A CA 1
ATOM 766 C C . HIS A 1 104 ? 2.754 0.847 11.781 1.00 94.25 104 HIS A C 1
ATOM 768 O O . HIS A 1 104 ? 3.423 1.250 10.831 1.00 94.25 104 HIS A O 1
ATOM 774 N N . LEU A 1 105 ? 1.863 -0.141 11.642 1.00 95.50 105 LEU A N 1
ATOM 775 C CA . LEU A 1 105 ? 1.660 -0.853 10.374 1.00 95.50 105 LEU A CA 1
ATOM 776 C C . LEU A 1 105 ? 1.204 0.077 9.242 1.00 95.50 105 LEU A C 1
ATOM 778 O O . LEU A 1 105 ? 1.700 -0.023 8.121 1.00 95.50 105 LEU A O 1
ATOM 782 N N . LEU A 1 106 ? 0.279 0.997 9.526 1.00 96.44 106 LEU A N 1
ATOM 783 C CA . LEU A 1 106 ? -0.198 1.977 8.550 1.00 96.44 106 LEU A CA 1
ATOM 784 C C . LEU A 1 106 ? 0.903 2.967 8.163 1.00 96.44 106 LEU A C 1
ATOM 786 O O . LEU A 1 106 ? 1.001 3.329 6.994 1.00 96.44 106 LEU A O 1
ATOM 790 N N . GLN A 1 107 ? 1.757 3.370 9.105 1.00 96.94 107 GLN A N 1
ATOM 791 C CA . GLN A 1 107 ? 2.907 4.225 8.816 1.00 96.94 107 GLN A CA 1
ATOM 792 C C . GLN A 1 107 ? 3.922 3.528 7.896 1.00 96.94 107 GLN A C 1
ATOM 794 O O . GLN A 1 107 ? 4.399 4.138 6.935 1.00 96.94 107 GLN A O 1
ATOM 799 N N . GLU A 1 108 ? 4.237 2.256 8.146 1.00 96.69 108 GLU A N 1
ATOM 800 C CA . GLU A 1 108 ? 5.139 1.490 7.279 1.00 96.69 108 GLU A CA 1
ATOM 801 C C . GLU A 1 108 ? 4.524 1.230 5.894 1.00 96.69 108 GLU A C 1
ATOM 803 O O . GLU A 1 108 ? 5.217 1.342 4.878 1.00 96.69 108 GLU A O 1
ATOM 808 N N . LEU A 1 109 ? 3.210 0.992 5.816 1.00 97.06 109 LEU A N 1
ATOM 809 C CA . LEU A 1 109 ? 2.491 0.912 4.543 1.00 97.06 109 LEU A CA 1
ATOM 810 C C . LEU A 1 109 ? 2.545 2.240 3.771 1.00 97.06 109 LEU A C 1
ATOM 812 O O . LEU A 1 109 ? 2.854 2.240 2.579 1.00 97.06 109 LEU A O 1
ATOM 816 N N . GLU A 1 110 ? 2.282 3.376 4.422 1.00 97.50 110 GLU A N 1
ATOM 817 C CA . GLU A 1 110 ? 2.383 4.710 3.810 1.00 97.50 110 GLU A CA 1
ATOM 818 C C . GLU A 1 110 ? 3.793 4.967 3.263 1.00 97.50 110 GLU A C 1
ATOM 820 O O . GLU A 1 110 ? 3.953 5.434 2.129 1.00 97.50 110 GLU A O 1
ATOM 825 N N . ARG A 1 111 ? 4.826 4.601 4.032 1.00 97.50 111 ARG A N 1
ATOM 826 C CA . ARG A 1 111 ? 6.223 4.689 3.601 1.00 97.50 111 ARG A CA 1
ATOM 827 C C . ARG A 1 111 ? 6.491 3.819 2.373 1.00 97.50 111 ARG A C 1
ATOM 829 O O . ARG A 1 111 ? 7.070 4.312 1.404 1.00 97.50 111 ARG A O 1
ATOM 836 N N . ALA A 1 112 ? 6.051 2.561 2.380 1.00 97.00 112 ALA A N 1
ATOM 837 C CA . ALA A 1 112 ? 6.214 1.651 1.248 1.00 97.00 112 ALA A CA 1
ATOM 838 C C . ALA A 1 112 ? 5.481 2.158 -0.008 1.00 97.00 112 ALA A C 1
ATOM 840 O O . ALA A 1 112 ? 6.041 2.123 -1.102 1.00 97.00 112 ALA A O 1
ATOM 841 N N . LEU A 1 113 ? 4.271 2.710 0.141 1.00 97.62 113 LEU A N 1
ATOM 842 C CA . LEU A 1 113 ? 3.504 3.321 -0.950 1.00 97.62 113 LEU A CA 1
ATOM 843 C C . LEU A 1 113 ? 4.201 4.549 -1.542 1.00 97.62 113 LEU A C 1
ATOM 845 O O . LEU A 1 113 ? 4.166 4.746 -2.760 1.00 97.62 113 LEU A O 1
ATOM 849 N N . LEU A 1 114 ? 4.815 5.386 -0.702 1.00 97.75 114 LEU A N 1
ATOM 850 C CA . LEU A 1 114 ? 5.581 6.547 -1.153 1.00 97.75 114 LEU A CA 1
ATOM 851 C C . LEU A 1 114 ? 6.810 6.115 -1.960 1.00 97.75 114 LEU A C 1
ATOM 853 O O . LEU A 1 114 ? 7.040 6.637 -3.051 1.00 97.75 114 LEU A O 1
ATOM 857 N N . GLN A 1 115 ? 7.559 5.137 -1.451 1.00 97.81 115 GLN A N 1
ATOM 858 C CA . GLN A 1 115 ? 8.730 4.591 -2.134 1.00 97.81 115 GLN A CA 1
ATOM 859 C C . GLN A 1 115 ? 8.344 3.918 -3.460 1.00 97.81 115 GLN A C 1
ATOM 861 O O . GLN A 1 115 ? 8.940 4.215 -4.493 1.00 97.81 115 GLN A O 1
ATOM 866 N N . LEU A 1 116 ? 7.268 3.122 -3.473 1.00 97.44 116 LEU A N 1
ATOM 867 C CA . LEU A 1 116 ? 6.709 2.523 -4.688 1.00 97.44 116 LEU A CA 1
ATOM 868 C C . LEU A 1 116 ? 6.371 3.593 -5.733 1.00 97.44 116 LEU A C 1
ATOM 870 O O . LEU A 1 116 ? 6.714 3.456 -6.909 1.00 97.44 116 LEU A O 1
ATOM 874 N N . ARG A 1 117 ? 5.709 4.678 -5.310 1.00 96.94 117 ARG A N 1
ATOM 875 C CA . ARG A 1 117 ? 5.381 5.802 -6.192 1.00 96.94 117 ARG A CA 1
ATOM 876 C C . ARG A 1 117 ? 6.641 6.445 -6.765 1.00 96.94 117 ARG A C 1
ATOM 878 O O . ARG A 1 117 ? 6.668 6.722 -7.962 1.00 96.94 117 ARG A O 1
ATOM 885 N N . GLN A 1 118 ? 7.660 6.684 -5.942 1.00 96.88 118 GLN A N 1
ATOM 886 C CA . GLN A 1 118 ? 8.915 7.286 -6.389 1.00 96.88 118 GLN A CA 1
ATOM 887 C C . GLN A 1 118 ? 9.618 6.410 -7.435 1.00 96.88 118 GLN A C 1
ATOM 889 O O . GLN A 1 118 ? 9.860 6.882 -8.548 1.00 96.88 118 GLN A O 1
ATOM 894 N N . SER A 1 119 ? 9.852 5.131 -7.131 1.00 96.56 119 SER A N 1
ATOM 895 C CA . SER A 1 119 ? 10.493 4.187 -8.054 1.00 96.56 119 SER A CA 1
ATOM 896 C C . SER A 1 119 ? 9.712 4.062 -9.364 1.00 96.56 119 SER A C 1
ATOM 898 O O . SER A 1 119 ? 10.290 4.073 -10.450 1.00 96.56 119 SER A O 1
ATOM 900 N N . ARG A 1 120 ? 8.373 4.047 -9.298 1.00 96.94 120 ARG A N 1
ATOM 901 C CA . ARG A 1 120 ? 7.512 4.043 -10.490 1.00 96.94 120 ARG A CA 1
ATOM 902 C C . ARG A 1 120 ? 7.734 5.275 -11.363 1.00 96.94 120 ARG A C 1
ATOM 904 O O . ARG A 1 120 ? 7.837 5.140 -12.578 1.00 96.94 120 ARG A O 1
ATOM 911 N N . LEU A 1 121 ? 7.789 6.471 -10.775 1.00 95.75 121 LEU A N 1
ATOM 912 C CA . LEU A 1 121 ? 8.010 7.712 -11.526 1.00 95.75 121 LEU A CA 1
ATOM 913 C C . LEU A 1 121 ? 9.384 7.727 -12.208 1.00 95.75 121 LEU A C 1
ATOM 915 O O . LEU A 1 121 ? 9.495 8.197 -13.341 1.00 95.75 121 LEU A O 1
ATOM 919 N N . GLU A 1 122 ? 10.413 7.192 -11.554 1.00 96.06 122 GLU A N 1
ATOM 920 C CA . GLU A 1 122 ? 11.759 7.065 -12.121 1.00 96.06 122 GLU A CA 1
ATOM 921 C C . GLU A 1 122 ? 11.786 6.088 -13.306 1.00 96.06 122 GLU A C 1
ATOM 923 O O . GLU A 1 122 ? 12.279 6.439 -14.384 1.00 96.06 122 GLU A O 1
ATOM 928 N N . VAL A 1 123 ? 11.168 4.911 -13.158 1.00 95.31 123 VAL A N 1
ATOM 929 C CA . VAL A 1 123 ? 11.027 3.921 -14.240 1.00 95.31 123 VAL A CA 1
ATOM 930 C C . VAL A 1 123 ? 10.228 4.496 -15.412 1.00 95.31 123 VAL A C 1
ATOM 932 O O . VAL A 1 123 ? 10.662 4.400 -16.561 1.00 95.31 123 VAL A O 1
ATOM 935 N N . MET A 1 124 ? 9.097 5.159 -15.147 1.00 95.25 124 MET A N 1
ATOM 936 C CA . MET A 1 124 ? 8.270 5.776 -16.191 1.00 95.25 124 MET A CA 1
ATOM 937 C C . MET A 1 124 ? 8.998 6.910 -16.912 1.00 95.25 124 MET A C 1
ATOM 939 O O . MET A 1 124 ? 8.875 7.044 -18.130 1.00 95.25 124 MET A O 1
ATOM 943 N N . ARG A 1 125 ? 9.800 7.709 -16.200 1.00 94.44 125 ARG A N 1
ATOM 944 C CA . ARG A 1 125 ? 10.647 8.737 -16.818 1.00 94.44 125 ARG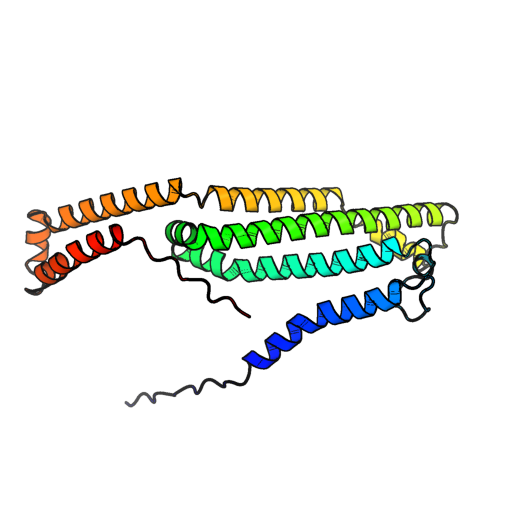 A CA 1
ATOM 945 C C . ARG A 1 125 ? 11.665 8.108 -17.766 1.00 94.44 125 ARG A C 1
ATOM 947 O O . ARG A 1 125 ? 11.788 8.566 -18.900 1.00 94.44 125 ARG A O 1
ATOM 954 N N . ALA A 1 126 ? 12.360 7.057 -17.333 1.00 93.25 126 ALA A N 1
ATOM 955 C CA . ALA A 1 126 ? 13.318 6.347 -18.176 1.00 93.25 126 ALA A CA 1
ATOM 956 C C . ALA A 1 126 ? 12.643 5.724 -19.410 1.00 93.25 126 ALA A C 1
ATOM 958 O O . ALA A 1 126 ? 13.158 5.846 -20.521 1.00 93.25 126 ALA A O 1
ATOM 959 N N . ALA A 1 127 ? 11.458 5.130 -19.237 1.00 92.19 127 ALA A N 1
ATOM 960 C CA . ALA A 1 127 ? 10.670 4.586 -20.337 1.00 92.19 127 ALA A CA 1
ATOM 961 C C . ALA A 1 127 ? 10.258 5.672 -21.346 1.00 92.19 127 ALA A C 1
ATOM 963 O O . ALA A 1 127 ? 10.412 5.475 -22.548 1.00 92.19 127 ALA A O 1
ATOM 964 N N . LYS A 1 128 ? 9.809 6.847 -20.882 1.00 92.06 128 LYS A N 1
ATOM 965 C CA . LYS A 1 128 ? 9.464 7.993 -21.745 1.00 92.06 128 LYS A CA 1
ATOM 966 C C . LYS A 1 128 ? 10.660 8.530 -22.525 1.00 92.06 128 LYS A C 1
ATOM 968 O O . LYS A 1 128 ? 10.522 8.812 -23.710 1.00 92.06 128 LYS A O 1
ATOM 973 N N . LEU A 1 129 ? 11.827 8.651 -21.892 1.00 91.88 129 LEU A N 1
ATOM 974 C CA . LEU A 1 129 ? 13.051 9.063 -22.588 1.00 91.88 129 LEU A CA 1
ATOM 975 C C . LEU A 1 129 ? 13.426 8.056 -23.683 1.00 91.88 129 LEU A C 1
ATOM 977 O O . LEU A 1 129 ? 13.739 8.449 -24.804 1.00 91.88 129 LEU A O 1
ATOM 981 N N . GLN A 1 130 ? 13.307 6.759 -23.395 1.00 89.75 130 GLN A N 1
ATOM 982 C CA . GLN A 1 130 ? 13.562 5.718 -24.387 1.00 89.75 130 GLN A CA 1
ATOM 983 C C . GLN A 1 130 ? 12.529 5.726 -25.523 1.00 89.75 130 GLN A C 1
ATOM 985 O O . GLN A 1 130 ? 12.890 5.537 -26.682 1.00 89.75 130 GLN A O 1
ATOM 990 N N . LEU A 1 131 ? 11.252 5.982 -25.220 1.00 89.00 131 LEU A N 1
ATOM 991 C CA . LEU A 1 131 ? 10.208 6.182 -26.228 1.00 89.00 131 LEU A CA 1
ATOM 992 C C . LEU A 1 131 ? 10.531 7.353 -27.155 1.00 89.00 131 LEU A C 1
ATOM 994 O O . LEU A 1 131 ? 10.367 7.231 -28.364 1.00 89.00 131 LEU A O 1
ATOM 998 N N . GLN A 1 132 ? 10.981 8.479 -26.597 1.00 89.94 132 GLN A N 1
ATOM 999 C CA . GLN A 1 132 ? 11.366 9.655 -27.375 1.00 89.94 132 GLN A CA 1
ATOM 1000 C C . GLN A 1 132 ? 12.543 9.349 -28.305 1.00 89.94 132 GLN A C 1
ATOM 1002 O O . GLN A 1 132 ? 12.533 9.785 -29.453 1.00 89.94 132 GLN A O 1
ATOM 1007 N N . GLU A 1 133 ? 13.519 8.564 -27.847 1.00 89.19 133 GLU A N 1
ATOM 1008 C CA . GLU A 1 133 ? 14.651 8.154 -28.681 1.00 89.19 133 GLU A CA 1
ATOM 1009 C C . GLU A 1 133 ? 14.223 7.196 -29.803 1.00 89.19 133 GLU A C 1
ATOM 1011 O O . GLU A 1 133 ? 14.583 7.394 -30.963 1.00 89.19 133 GLU A O 1
ATOM 1016 N N . LEU A 1 134 ? 13.375 6.210 -29.496 1.00 86.69 134 LEU A N 1
ATOM 1017 C CA . LEU A 1 134 ? 12.800 5.315 -30.506 1.00 86.69 134 LEU A CA 1
ATOM 1018 C C . LEU A 1 134 ? 11.902 6.060 -31.499 1.00 86.69 134 LEU A C 1
ATOM 1020 O O . LEU A 1 134 ? 11.850 5.694 -32.667 1.00 86.69 134 LEU A O 1
ATOM 1024 N N . ALA A 1 135 ? 11.218 7.122 -31.074 1.00 83.62 135 ALA A N 1
ATOM 1025 C CA . ALA A 1 135 ? 10.400 7.940 -31.963 1.00 83.62 135 ALA A CA 1
ATOM 1026 C C . ALA A 1 135 ? 11.238 8.705 -33.003 1.00 83.62 135 ALA A C 1
ATOM 1028 O O . ALA A 1 135 ? 10.741 8.971 -34.095 1.00 83.62 135 ALA A O 1
ATOM 1029 N N . ARG A 1 136 ? 12.510 9.019 -32.706 1.00 89.81 136 ARG A N 1
ATOM 1030 C CA . ARG A 1 136 ? 13.442 9.609 -33.688 1.00 89.81 136 ARG A CA 1
ATOM 1031 C C . ARG A 1 136 ? 13.797 8.628 -34.804 1.00 89.81 136 ARG A C 1
ATOM 1033 O O . ARG A 1 136 ? 14.037 9.047 -35.931 1.00 89.81 136 ARG A O 1
ATOM 1040 N N . HIS A 1 137 ? 13.792 7.334 -34.495 1.00 87.06 137 HIS A N 1
ATOM 1041 C CA . HIS A 1 137 ? 14.159 6.250 -35.402 1.00 87.06 137 HIS A CA 1
ATOM 1042 C C . HIS A 1 137 ? 13.060 5.192 -35.384 1.00 87.06 137 HIS A C 1
ATOM 1044 O O . HIS A 1 137 ? 13.259 4.095 -34.858 1.00 87.06 137 HIS A O 1
ATOM 1050 N N . LEU A 1 138 ? 11.881 5.569 -35.899 1.00 82.00 138 LEU A N 1
ATOM 1051 C CA . LEU A 1 138 ? 10.656 4.793 -35.722 1.00 82.00 138 LEU A CA 1
ATOM 1052 C C . LEU A 1 138 ? 10.895 3.333 -36.141 1.00 82.00 138 LEU A C 1
ATOM 1054 O O . LEU A 1 138 ? 11.157 3.070 -37.321 1.00 82.00 138 LEU A O 1
ATOM 1058 N N . PRO A 1 139 ? 10.851 2.376 -35.200 1.00 82.25 139 PRO A N 1
ATOM 1059 C CA . PRO A 1 139 ? 11.147 1.000 -35.533 1.00 82.25 139 PRO A CA 1
ATOM 1060 C C . PRO A 1 139 ? 10.046 0.462 -36.448 1.00 82.25 139 PRO A C 1
ATOM 1062 O O . PRO A 1 139 ? 8.875 0.829 -36.320 1.00 82.25 139 PRO A O 1
ATOM 1065 N N . GLY A 1 140 ? 10.417 -0.428 -37.372 1.00 84.50 140 GLY A N 1
ATOM 1066 C CA . GLY A 1 140 ? 9.455 -1.063 -38.269 1.00 84.50 140 GLY A CA 1
ATOM 1067 C C . GLY A 1 140 ? 8.302 -1.711 -37.494 1.00 84.50 140 GLY A C 1
ATOM 1068 O O . GLY A 1 140 ? 8.494 -2.263 -36.401 1.00 84.50 140 GLY A O 1
ATOM 1069 N N . ALA A 1 141 ? 7.095 -1.645 -38.060 1.00 81.25 141 ALA A N 1
ATOM 1070 C CA . ALA A 1 141 ? 5.925 -2.293 -37.481 1.00 81.25 141 ALA A CA 1
ATOM 1071 C C . ALA A 1 141 ? 6.198 -3.792 -37.251 1.00 81.25 141 ALA A C 1
ATOM 1073 O O . ALA A 1 141 ? 6.810 -4.463 -38.079 1.00 81.25 141 ALA A O 1
ATOM 1074 N N . GLY A 1 142 ? 5.758 -4.314 -36.103 1.00 80.81 142 GLY A N 1
ATOM 1075 C CA . GLY A 1 142 ? 5.933 -5.724 -35.733 1.00 80.81 142 GLY A CA 1
ATOM 1076 C C . GLY A 1 142 ? 7.232 -6.062 -34.992 1.00 80.81 142 GLY A C 1
ATOM 1077 O O . GLY A 1 142 ? 7.332 -7.167 -34.457 1.00 80.81 142 GLY A O 1
ATOM 1078 N N . THR A 1 143 ? 8.178 -5.125 -34.885 1.00 86.75 143 THR A N 1
ATOM 1079 C CA . THR A 1 143 ? 9.381 -5.289 -34.050 1.00 86.75 143 THR A CA 1
ATOM 1080 C C . THR A 1 143 ? 9.046 -5.337 -32.555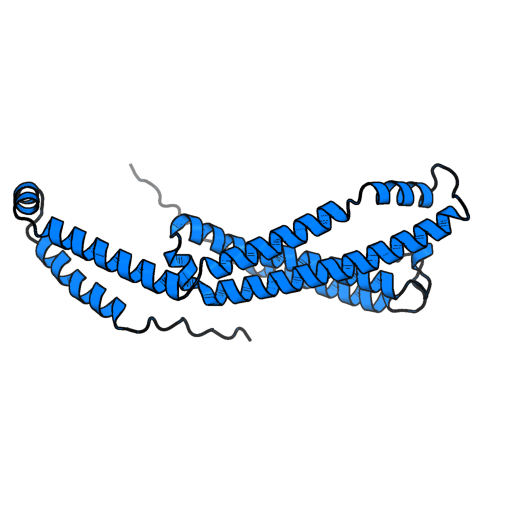 1.00 86.75 143 THR A C 1
ATOM 1082 O O . THR A 1 143 ? 8.022 -4.818 -32.104 1.00 86.75 143 THR A O 1
ATOM 1085 N N . GLU A 1 144 ? 9.933 -5.938 -31.758 1.00 84.12 144 GLU A N 1
ATOM 1086 C CA . GLU A 1 144 ? 9.810 -5.966 -30.293 1.00 84.12 144 GLU A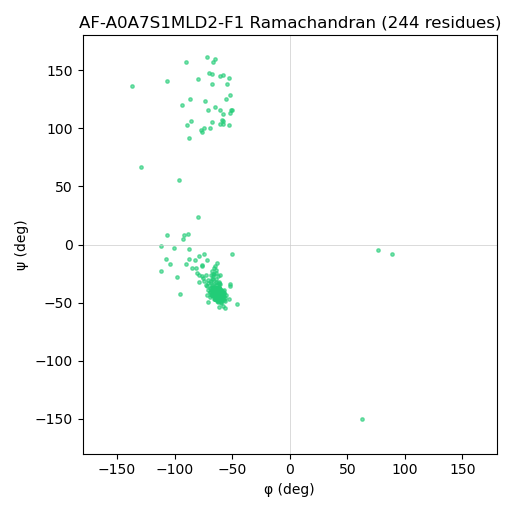 CA 1
ATOM 1087 C C . GLU A 1 144 ? 9.734 -4.549 -29.705 1.00 84.12 144 GLU A C 1
ATOM 1089 O O . GLU A 1 144 ? 8.875 -4.270 -28.870 1.00 84.12 144 GLU A O 1
ATOM 1094 N N . ALA A 1 145 ? 10.558 -3.629 -30.218 1.00 83.56 145 ALA A N 1
ATOM 1095 C CA . ALA A 1 145 ? 10.535 -2.222 -29.835 1.00 83.56 145 ALA A CA 1
ATOM 1096 C C . ALA A 1 145 ? 9.159 -1.587 -30.093 1.00 83.56 145 ALA A C 1
ATOM 1098 O O . ALA A 1 145 ? 8.613 -0.935 -29.208 1.00 83.56 145 ALA A O 1
ATOM 1099 N N . PHE A 1 146 ? 8.551 -1.840 -31.256 1.00 85.19 146 PHE A N 1
ATOM 1100 C CA . PHE A 1 146 ? 7.215 -1.337 -31.575 1.00 85.19 146 PHE A CA 1
ATOM 1101 C C . PHE A 1 146 ? 6.132 -1.901 -30.637 1.00 85.19 146 PHE A C 1
ATOM 1103 O O . PHE A 1 146 ? 5.275 -1.156 -30.163 1.00 85.19 146 PHE A O 1
ATOM 1110 N N . ARG A 1 147 ? 6.180 -3.201 -30.308 1.00 86.00 147 ARG A N 1
ATOM 1111 C CA . ARG A 1 147 ? 5.243 -3.815 -29.343 1.00 86.00 147 ARG A CA 1
ATOM 1112 C C . ARG A 1 147 ? 5.408 -3.237 -27.940 1.00 86.00 147 ARG A C 1
ATOM 1114 O O . ARG A 1 147 ? 4.413 -2.960 -27.276 1.00 86.00 147 ARG A O 1
ATOM 1121 N N . TRP A 1 148 ? 6.646 -3.017 -27.505 1.00 85.69 148 TRP A N 1
ATOM 1122 C CA . TRP A 1 148 ? 6.940 -2.370 -26.228 1.00 85.69 148 TRP A CA 1
ATOM 1123 C C . TRP A 1 148 ? 6.383 -0.941 -26.179 1.00 85.69 148 TRP A C 1
ATOM 1125 O O . TRP A 1 148 ? 5.692 -0.587 -25.224 1.00 85.69 148 TRP A O 1
ATOM 1135 N N . MET A 1 149 ? 6.579 -0.157 -27.249 1.00 86.50 149 MET A N 1
ATOM 1136 C CA . MET A 1 149 ? 5.987 1.180 -27.381 1.00 86.50 149 MET A CA 1
ATOM 1137 C C . MET A 1 149 ? 4.458 1.143 -27.261 1.00 86.50 149 MET A C 1
ATOM 1139 O O . MET A 1 149 ? 3.871 1.962 -26.556 1.00 86.50 149 MET A O 1
ATOM 1143 N N . GLN A 1 150 ? 3.804 0.175 -27.914 1.00 88.25 150 GLN A N 1
ATOM 1144 C CA . GLN A 1 150 ? 2.357 -0.013 -27.802 1.00 88.25 150 GLN A CA 1
ATOM 1145 C C . GLN A 1 150 ? 1.923 -0.415 -26.391 1.00 88.25 150 GLN A C 1
ATOM 1147 O O . GLN A 1 150 ? 0.879 0.039 -25.944 1.00 88.25 150 GLN A O 1
ATOM 1152 N N . GLY A 1 151 ? 2.697 -1.232 -25.676 1.00 86.31 151 GLY A N 1
ATOM 1153 C CA . GLY A 1 151 ? 2.381 -1.633 -24.304 1.00 86.31 151 GLY A CA 1
ATOM 1154 C C . GLY A 1 151 ? 2.294 -0.444 -23.345 1.00 86.31 151 GLY A C 1
ATOM 1155 O O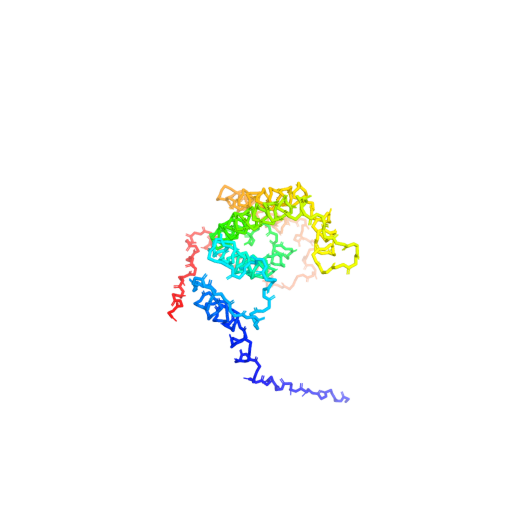 . GLY A 1 151 ? 1.366 -0.362 -22.541 1.00 86.31 151 GLY A O 1
ATOM 1156 N N . LEU A 1 152 ? 3.200 0.528 -23.486 1.00 87.69 152 LEU A N 1
ATOM 1157 C CA . LEU A 1 152 ? 3.255 1.706 -22.614 1.00 87.69 152 LEU A CA 1
ATOM 1158 C C . LEU A 1 152 ? 2.014 2.605 -22.701 1.00 87.69 152 LEU A C 1
ATOM 1160 O O . LEU A 1 152 ? 1.717 3.310 -21.741 1.00 87.69 152 LEU A O 1
ATOM 1164 N N . ARG A 1 153 ? 1.240 2.545 -23.794 1.00 86.75 153 ARG A N 1
ATOM 1165 C CA . ARG A 1 153 ? -0.009 3.320 -23.939 1.00 86.75 153 ARG A CA 1
ATOM 1166 C C . ARG A 1 153 ? -1.102 2.905 -22.950 1.00 86.75 153 ARG A C 1
ATOM 1168 O O . ARG A 1 153 ? -2.058 3.643 -22.759 1.00 86.75 153 ARG A O 1
ATOM 1175 N N . HIS A 1 154 ? -0.995 1.700 -22.391 1.00 89.31 154 HIS A N 1
ATOM 1176 C CA . HIS A 1 154 ? -1.974 1.154 -21.456 1.00 89.31 154 HIS A CA 1
ATOM 1177 C C . HIS A 1 154 ? -1.680 1.547 -20.004 1.00 89.31 154 HIS A C 1
ATOM 1179 O O . HIS A 1 154 ? -2.462 1.214 -19.117 1.00 89.31 154 HIS A O 1
ATOM 1185 N N . ILE A 1 155 ? -0.567 2.241 -19.748 1.00 92.00 155 ILE A N 1
ATOM 1186 C CA . ILE A 1 155 ? -0.217 2.706 -18.409 1.00 92.00 155 ILE A CA 1
ATOM 1187 C C . ILE A 1 155 ? -0.899 4.050 -18.162 1.00 92.00 155 ILE A C 1
ATOM 1189 O O . ILE A 1 155 ? -0.469 5.084 -18.670 1.00 92.00 155 ILE A O 1
ATOM 1193 N N . ASP A 1 156 ? -1.945 4.032 -17.340 1.00 94.81 156 ASP A N 1
ATOM 1194 C CA . ASP A 1 156 ? -2.602 5.246 -16.866 1.00 94.81 156 ASP A CA 1
ATOM 1195 C C . ASP A 1 156 ? -1.907 5.772 -15.597 1.00 94.81 156 ASP A C 1
ATOM 1197 O O . ASP A 1 156 ? -2.207 5.388 -14.464 1.00 94.81 156 ASP A O 1
ATOM 1201 N N . GLU A 1 157 ? -0.931 6.662 -15.785 1.00 93.94 157 GLU A N 1
ATOM 1202 C CA . GLU A 1 157 ? -0.204 7.291 -14.677 1.00 93.94 157 GLU A CA 1
ATOM 1203 C C . GLU A 1 157 ? -1.113 8.122 -13.762 1.00 93.94 157 GLU A C 1
ATOM 1205 O O . GLU A 1 157 ? -0.858 8.191 -12.557 1.00 93.94 157 GLU A O 1
ATOM 1210 N N . ALA A 1 158 ? -2.169 8.733 -14.307 1.00 95.00 158 ALA A N 1
ATOM 1211 C CA . ALA A 1 158 ? -3.089 9.564 -13.540 1.00 95.00 158 ALA A CA 1
ATOM 1212 C C . ALA A 1 158 ? -3.959 8.701 -12.621 1.00 95.00 158 ALA A C 1
ATOM 1214 O O . ALA A 1 158 ? -4.098 9.015 -11.436 1.00 95.00 158 ALA A O 1
ATOM 1215 N N . GLN A 1 159 ? -4.474 7.580 -13.133 1.00 96.31 159 GLN A N 1
ATOM 1216 C CA . GLN A 1 159 ? -5.188 6.589 -12.333 1.00 96.31 159 GLN A CA 1
ATOM 1217 C C . GLN A 1 159 ? -4.292 6.028 -11.225 1.00 96.31 159 GLN A C 1
ATOM 1219 O O . GLN A 1 159 ? -4.710 5.969 -10.068 1.00 96.31 159 GLN A O 1
ATOM 1224 N N . LEU A 1 160 ? -3.047 5.662 -11.542 1.00 94.94 160 LEU A N 1
ATOM 1225 C CA . LEU A 1 160 ? -2.103 5.128 -10.558 1.00 94.94 160 LEU A CA 1
ATOM 1226 C C . LEU A 1 160 ? -1.737 6.151 -9.466 1.00 94.94 160 LEU A C 1
ATOM 1228 O O . LEU A 1 160 ? -1.535 5.773 -8.310 1.00 94.94 160 LEU A O 1
ATOM 1232 N N . ASP A 1 161 ? -1.654 7.443 -9.793 1.00 96.56 161 ASP A N 1
ATOM 1233 C CA . ASP A 1 161 ? -1.500 8.512 -8.796 1.00 96.56 161 ASP A CA 1
ATOM 1234 C C . ASP A 1 161 ? -2.779 8.745 -7.979 1.00 96.56 161 ASP A C 1
ATOM 1236 O O . ASP A 1 161 ? -2.700 9.007 -6.776 1.00 96.56 161 ASP A O 1
ATOM 1240 N N . GLY A 1 162 ? -3.953 8.617 -8.601 1.00 97.62 162 GLY A N 1
ATOM 1241 C CA . GLY A 1 162 ? -5.246 8.665 -7.920 1.00 97.62 162 GLY A CA 1
ATOM 1242 C C . GLY A 1 162 ? -5.391 7.556 -6.878 1.00 97.62 162 GLY A C 1
ATOM 1243 O O . GLY A 1 162 ? -5.742 7.835 -5.733 1.00 97.62 162 GLY A O 1
ATOM 1244 N N . LEU A 1 163 ? -5.034 6.321 -7.244 1.00 96.81 163 LEU A N 1
ATOM 1245 C CA . LEU A 1 163 ? -5.037 5.170 -6.339 1.00 96.81 163 LEU A CA 1
ATOM 1246 C C . LEU A 1 163 ? -4.081 5.371 -5.161 1.00 96.81 163 LEU A C 1
ATOM 1248 O O . LEU A 1 163 ? -4.480 5.165 -4.021 1.00 96.81 163 LEU A O 1
ATOM 1252 N N . HIS A 1 164 ? -2.854 5.845 -5.404 1.00 96.69 164 HIS A N 1
ATOM 1253 C CA . HIS A 1 164 ? -1.912 6.149 -4.322 1.00 96.69 164 HIS A CA 1
ATOM 1254 C C . HIS A 1 164 ? -2.496 7.156 -3.316 1.00 96.69 164 HIS A C 1
ATOM 1256 O O . HIS A 1 164 ? -2.479 6.908 -2.111 1.00 96.69 164 HIS A O 1
ATOM 1262 N N . LYS A 1 165 ? -3.057 8.271 -3.804 1.00 97.69 165 LYS A N 1
ATOM 1263 C CA . LYS A 1 165 ? -3.679 9.294 -2.947 1.00 97.69 165 LYS A CA 1
ATOM 1264 C C . LYS A 1 165 ? -4.868 8.738 -2.163 1.00 97.69 165 LYS A C 1
ATOM 1266 O O . LYS A 1 165 ? -5.001 9.043 -0.981 1.00 97.69 165 LYS A O 1
ATOM 1271 N N . ALA A 1 166 ? -5.711 7.929 -2.806 1.00 97.62 166 ALA A N 1
ATOM 1272 C CA . ALA A 1 166 ? -6.852 7.292 -2.158 1.00 97.62 166 ALA A CA 1
ATOM 1273 C C . ALA A 1 166 ? -6.404 6.357 -1.026 1.00 97.62 166 ALA A C 1
ATOM 1275 O O . ALA A 1 166 ? -6.931 6.447 0.079 1.00 97.62 166 ALA A O 1
ATOM 1276 N N . THR A 1 167 ? -5.385 5.525 -1.254 1.00 96.12 167 THR A N 1
ATOM 1277 C CA . THR A 1 167 ? -4.873 4.606 -0.228 1.00 96.12 167 THR A CA 1
ATOM 1278 C C . THR A 1 167 ? -4.240 5.344 0.951 1.00 96.12 167 THR A C 1
ATOM 1280 O O . THR A 1 167 ? -4.524 5.007 2.098 1.00 96.12 167 THR A O 1
ATOM 1283 N N . VAL A 1 168 ? -3.433 6.383 0.705 1.00 96.94 168 VAL A N 1
ATOM 1284 C CA . VAL A 1 168 ? -2.855 7.211 1.783 1.00 96.94 168 VAL A CA 1
ATOM 1285 C C . VAL A 1 168 ? -3.956 7.900 2.594 1.00 96.94 168 VAL A C 1
ATOM 1287 O O . VAL A 1 168 ? -3.901 7.924 3.821 1.00 96.94 168 VAL A O 1
ATOM 1290 N N . LYS A 1 169 ? -4.997 8.407 1.925 1.00 97.31 169 LYS A N 1
ATOM 1291 C CA . LYS A 1 169 ? -6.163 8.990 2.596 1.00 97.31 169 LYS A CA 1
ATOM 1292 C C . LYS A 1 169 ? -6.863 7.970 3.502 1.00 97.31 169 LYS A C 1
ATOM 1294 O O . LYS A 1 169 ? -7.147 8.297 4.648 1.00 97.31 169 LYS A O 1
ATOM 1299 N N . LEU A 1 170 ? -7.079 6.740 3.031 1.00 96.25 170 LEU A N 1
ATOM 1300 C CA . LEU A 1 170 ? -7.670 5.669 3.843 1.00 96.25 170 LEU A CA 1
ATOM 1301 C C . LEU A 1 170 ? -6.806 5.333 5.070 1.00 96.25 170 LEU A C 1
ATOM 1303 O O . LEU A 1 170 ? -7.340 5.148 6.159 1.00 96.25 170 LEU A O 1
ATOM 1307 N N . CYS A 1 171 ? -5.476 5.311 4.931 1.00 96.25 171 CYS A N 1
ATOM 1308 C CA . CYS A 1 171 ? -4.572 5.094 6.068 1.00 96.25 171 CYS A CA 1
ATOM 1309 C C . CYS A 1 171 ? -4.715 6.200 7.128 1.00 96.25 171 CYS A C 1
ATOM 1311 O O . CYS A 1 171 ? -4.749 5.919 8.329 1.00 96.25 171 CYS A O 1
ATOM 1313 N N . ALA A 1 172 ? -4.857 7.457 6.700 1.00 95.12 172 ALA A N 1
ATOM 1314 C CA . ALA A 1 172 ? -5.128 8.574 7.601 1.00 95.12 172 ALA A CA 1
ATOM 1315 C C . ALA A 1 172 ? -6.505 8.457 8.277 1.00 95.12 172 ALA A C 1
ATOM 1317 O O . ALA A 1 172 ? -6.610 8.668 9.484 1.00 95.12 172 ALA A O 1
ATOM 1318 N N . GLU A 1 173 ? -7.548 8.078 7.536 1.00 94.31 173 GLU A N 1
ATOM 1319 C CA . GLU A 1 173 ? -8.899 7.875 8.078 1.00 94.31 173 GLU A CA 1
ATOM 1320 C C . GLU A 1 173 ? -8.936 6.781 9.148 1.00 94.31 173 GLU A C 1
ATOM 1322 O O . GLU A 1 173 ? -9.510 7.001 10.214 1.00 94.31 173 GLU A O 1
ATOM 1327 N N . VAL A 1 174 ? -8.259 5.648 8.928 1.00 92.75 174 VAL A N 1
ATOM 1328 C CA . VAL A 1 174 ? -8.171 4.582 9.939 1.00 92.75 174 VAL A CA 1
ATOM 1329 C C . VAL A 1 174 ? -7.479 5.089 11.206 1.00 92.75 174 VAL A C 1
ATOM 1331 O O . VAL A 1 174 ? -7.992 4.873 12.301 1.00 92.75 174 VAL A O 1
ATOM 1334 N N . ARG A 1 175 ? -6.370 5.833 11.084 1.00 92.94 175 ARG A N 1
ATOM 1335 C CA . ARG A 1 175 ? -5.687 6.423 12.252 1.00 92.94 175 ARG A CA 1
ATOM 1336 C C . ARG A 1 175 ? -6.571 7.409 13.017 1.00 92.94 175 ARG A C 1
ATOM 1338 O O . ARG A 1 175 ? -6.538 7.424 14.246 1.00 92.94 175 ARG A O 1
ATOM 1345 N N . MET A 1 176 ? -7.364 8.217 12.310 1.00 90.12 176 MET A N 1
ATOM 1346 C CA . MET A 1 176 ? -8.316 9.148 12.929 1.00 90.12 176 MET A CA 1
ATOM 1347 C C . MET A 1 176 ? -9.482 8.425 13.617 1.00 90.12 176 MET A C 1
ATOM 1349 O O . MET A 1 176 ? -9.962 8.892 14.649 1.00 90.12 176 MET A O 1
ATOM 1353 N N . ALA A 1 177 ? -9.921 7.282 13.087 1.00 88.38 177 ALA A N 1
ATOM 1354 C CA . ALA A 1 177 ? -10.946 6.460 13.725 1.00 88.38 177 ALA A CA 1
ATOM 1355 C C . A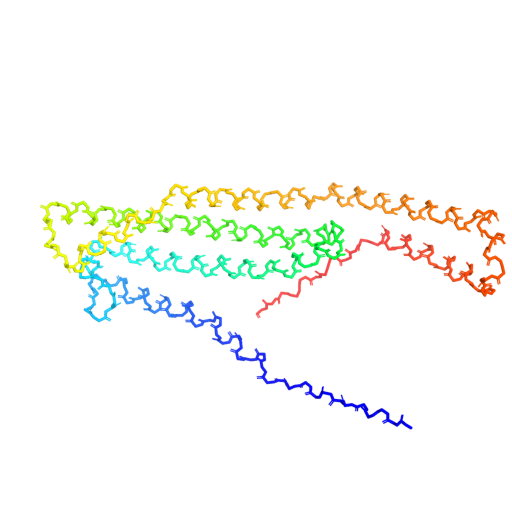LA A 1 177 ? -10.435 5.809 15.023 1.00 88.38 177 ALA A C 1
ATOM 1357 O O . ALA A 1 177 ? -11.189 5.645 15.978 1.00 88.38 177 ALA A O 1
ATOM 1358 N N . THR A 1 178 ? -9.139 5.498 15.103 1.00 89.19 178 THR A N 1
ATOM 1359 C CA . THR A 1 178 ? -8.506 4.881 16.277 1.00 89.19 178 THR A CA 1
ATOM 1360 C C . THR A 1 178 ? -7.840 5.908 17.193 1.00 89.19 178 THR A C 1
ATOM 1362 O O . THR A 1 178 ? -6.648 5.815 17.473 1.00 89.19 178 THR A O 1
ATOM 1365 N N . THR A 1 179 ? -8.563 6.926 17.663 1.00 89.50 179 THR A N 1
ATOM 1366 C CA . THR A 1 179 ? -7.986 7.936 18.575 1.00 89.50 179 THR A CA 1
ATOM 1367 C C . THR A 1 179 ? -8.137 7.552 20.047 1.00 89.50 179 THR A C 1
ATOM 1369 O O . THR A 1 179 ? -9.024 6.792 20.428 1.00 89.50 179 THR A O 1
ATOM 1372 N N . ALA A 1 180 ? -7.274 8.106 20.907 1.00 84.38 180 ALA A N 1
ATOM 1373 C CA . ALA A 1 180 ? -7.429 7.989 22.362 1.00 84.38 180 ALA A CA 1
ATOM 1374 C C . ALA A 1 180 ? -8.735 8.628 22.858 1.00 84.38 180 ALA A C 1
ATOM 1376 O O . ALA A 1 180 ? -9.360 8.123 23.782 1.00 84.38 180 ALA A O 1
ATOM 1377 N N . VAL A 1 181 ? -9.183 9.705 22.206 1.00 87.19 181 VAL A N 1
ATOM 1378 C CA . VAL A 1 181 ? -10.486 10.321 22.493 1.00 87.19 181 VAL A CA 1
ATOM 1379 C C . VAL A 1 181 ? -11.610 9.325 22.218 1.00 87.19 181 VAL A C 1
ATOM 1381 O O . VAL A 1 181 ? -12.449 9.098 23.085 1.00 87.19 181 VAL A O 1
ATOM 1384 N N . ARG A 1 182 ? -11.570 8.650 21.063 1.00 86.88 182 ARG A N 1
ATOM 1385 C CA . ARG A 1 182 ? -12.554 7.623 20.712 1.00 86.88 182 ARG A CA 1
ATOM 1386 C C . ARG A 1 182 ? -12.577 6.465 21.711 1.00 86.88 182 ARG A C 1
ATOM 1388 O O . ARG A 1 182 ? -13.645 5.992 22.079 1.00 86.88 182 ARG A O 1
ATOM 1395 N N . GLU A 1 183 ? -11.412 6.036 22.184 1.00 86.56 183 GLU A N 1
ATOM 1396 C CA . GLU A 1 183 ? -11.291 5.000 23.217 1.00 86.56 183 GLU A CA 1
ATOM 1397 C C . GLU A 1 183 ? -12.002 5.404 24.523 1.00 86.56 183 GLU A C 1
ATOM 1399 O O . GLU A 1 183 ? -12.751 4.610 25.102 1.00 86.56 183 GLU A O 1
ATOM 1404 N N . VAL A 1 184 ? -11.831 6.656 24.960 1.00 86.81 184 VAL A N 1
ATOM 1405 C CA . VAL A 1 184 ? -12.507 7.200 26.149 1.00 86.81 184 VAL A CA 1
ATOM 1406 C C . VAL A 1 184 ? -14.023 7.273 25.943 1.00 86.81 184 VAL A C 1
ATOM 1408 O O . VAL A 1 184 ? -14.773 6.861 26.827 1.00 86.81 184 VAL A O 1
ATOM 1411 N N . GLU A 1 185 ? -14.488 7.733 24.778 1.00 89.69 185 GLU A N 1
ATOM 1412 C CA . GLU A 1 185 ? -15.918 7.785 24.434 1.00 89.69 185 GLU A CA 1
ATOM 1413 C C . GLU A 1 185 ? -16.572 6.399 24.441 1.00 89.69 185 GLU A C 1
ATOM 1415 O O . GLU A 1 185 ? -17.656 6.221 25.004 1.00 89.69 185 GLU A O 1
ATOM 1420 N N . LEU A 1 186 ? -15.911 5.406 23.840 1.00 87.69 186 LEU A N 1
ATOM 1421 C CA . LEU A 1 186 ? -16.391 4.025 23.810 1.00 87.69 186 LEU A CA 1
ATOM 1422 C C . LEU A 1 186 ? -16.449 3.438 25.220 1.00 87.69 186 LEU A C 1
ATOM 1424 O O . LEU A 1 186 ? -17.441 2.807 25.580 1.00 87.69 186 LEU A O 1
ATOM 1428 N N . THR A 1 187 ? -15.433 3.707 26.042 1.00 85.38 187 THR A N 1
ATOM 1429 C CA . THR A 1 187 ? -15.400 3.270 27.443 1.00 85.38 187 THR A CA 1
ATOM 1430 C C . THR A 1 187 ? -16.531 3.909 28.254 1.00 85.38 187 THR A C 1
ATOM 1432 O O . THR A 1 187 ? -17.213 3.219 29.011 1.00 85.38 187 THR A O 1
ATOM 1435 N N . ALA A 1 188 ? -16.777 5.211 28.084 1.00 88.00 188 ALA A N 1
ATOM 1436 C CA . ALA A 1 188 ? -17.871 5.913 28.753 1.00 88.00 188 ALA A CA 1
ATOM 1437 C C . ALA A 1 188 ? -19.246 5.379 28.315 1.00 88.00 188 ALA A C 1
ATOM 1439 O O . ALA A 1 188 ? -20.104 5.117 29.157 1.00 88.00 188 ALA A O 1
ATOM 1440 N N . THR A 1 189 ? -19.426 5.146 27.012 1.00 90.31 189 THR A N 1
ATOM 1441 C CA . THR A 1 189 ? -20.660 4.580 26.446 1.00 90.31 189 THR A CA 1
ATOM 1442 C C . THR A 1 189 ? -20.917 3.174 26.983 1.00 90.31 189 THR A C 1
ATOM 1444 O O . THR A 1 189 ? -22.021 2.883 27.436 1.00 90.31 189 THR A O 1
ATOM 1447 N N . MET A 1 190 ? -19.891 2.319 27.003 1.00 85.81 190 MET A N 1
ATOM 1448 C CA . MET A 1 190 ? -19.978 0.962 27.545 1.00 85.81 190 MET A CA 1
ATOM 1449 C C . MET A 1 190 ? -20.357 0.971 29.029 1.00 85.81 190 MET A C 1
ATOM 1451 O O . MET A 1 190 ? -21.237 0.218 29.438 1.00 85.81 190 MET A O 1
ATOM 1455 N N . ARG A 1 191 ? -19.740 1.847 29.835 1.00 84.94 191 ARG A N 1
ATOM 1456 C CA . ARG A 1 191 ? -20.080 2.000 31.259 1.00 84.94 191 ARG A CA 1
ATOM 1457 C C . ARG A 1 191 ? -21.526 2.449 31.457 1.00 84.94 191 ARG A C 1
ATOM 1459 O O . ARG A 1 191 ? -22.217 1.865 32.284 1.00 84.94 191 ARG A O 1
ATOM 1466 N N . SER A 1 192 ? -21.992 3.430 30.683 1.00 90.69 192 SER A N 1
ATOM 1467 C CA . SER A 1 192 ? -23.389 3.884 30.731 1.00 90.69 192 SER A CA 1
ATOM 1468 C C . SER A 1 192 ? -24.355 2.751 30.389 1.00 90.69 192 SER A C 1
ATOM 1470 O O . SER A 1 192 ? -25.283 2.493 31.143 1.00 90.69 192 SER A O 1
ATOM 1472 N N . GLN A 1 193 ? -24.104 2.015 29.303 1.00 88.38 193 GLN A N 1
ATOM 1473 C CA . GLN A 1 193 ? -24.965 0.907 28.882 1.00 88.38 193 GLN A CA 1
ATOM 1474 C C . GLN A 1 193 ? -24.986 -0.239 29.896 1.00 88.38 193 GLN A C 1
ATOM 1476 O O . GLN A 1 193 ? -26.040 -0.812 30.153 1.00 88.38 193 GLN A O 1
ATOM 1481 N N . LEU A 1 194 ? -23.841 -0.575 30.498 1.00 85.00 194 LEU A N 1
ATOM 1482 C CA . LEU A 1 194 ? -23.785 -1.574 31.566 1.00 85.00 194 LEU A CA 1
ATOM 1483 C C . LEU A 1 194 ? -24.551 -1.117 32.809 1.00 85.00 194 LEU A C 1
ATOM 1485 O O . LEU A 1 194 ? -25.243 -1.933 33.420 1.00 85.00 194 LEU A O 1
ATOM 1489 N N . ALA A 1 195 ? -24.468 0.166 33.167 1.00 87.50 195 ALA A N 1
ATOM 1490 C CA . ALA A 1 195 ? -25.255 0.735 34.255 1.00 87.50 195 ALA A CA 1
ATOM 1491 C C . ALA A 1 195 ? -26.762 0.671 33.951 1.00 87.50 195 ALA A C 1
ATOM 1493 O O . ALA A 1 195 ? -27.526 0.239 34.812 1.00 87.50 195 ALA A O 1
ATOM 1494 N N . ASP A 1 196 ? -27.180 0.995 32.724 1.00 91.81 196 ASP A N 1
ATOM 1495 C CA . ASP A 1 196 ? -28.580 0.917 32.287 1.00 91.81 196 ASP A CA 1
ATOM 1496 C C . ASP A 1 196 ? -29.104 -0.526 32.308 1.00 91.81 196 ASP A C 1
ATOM 1498 O O . ASP A 1 196 ? -30.189 -0.788 32.830 1.00 91.81 196 ASP A O 1
ATOM 1502 N N . ILE A 1 197 ? -28.319 -1.485 31.798 1.00 86.75 197 ILE A N 1
ATOM 1503 C CA . ILE A 1 197 ? -28.645 -2.917 31.851 1.00 86.75 197 ILE A CA 1
ATOM 1504 C C . ILE A 1 197 ? -28.774 -3.357 33.309 1.00 86.75 197 ILE A C 1
ATOM 1506 O O . ILE A 1 197 ? -29.784 -3.944 33.686 1.00 86.75 197 ILE A O 1
ATOM 1510 N N . THR A 1 198 ? -27.792 -3.036 34.149 1.00 86.88 198 THR A N 1
ATOM 1511 C CA . THR A 1 198 ? -27.812 -3.390 35.575 1.00 86.88 198 THR A CA 1
ATOM 1512 C C . THR A 1 198 ? -29.035 -2.793 36.272 1.00 86.88 198 THR A C 1
ATOM 1514 O O . THR A 1 198 ? -29.714 -3.495 37.018 1.00 86.88 198 THR A O 1
ATOM 1517 N N . GLY A 1 199 ? -29.378 -1.537 35.977 1.00 91.00 199 GLY A N 1
ATOM 1518 C CA . GLY A 1 199 ? -30.586 -0.884 36.475 1.00 91.00 199 GLY A CA 1
ATOM 1519 C C . GLY A 1 199 ? -31.870 -1.579 36.011 1.00 91.00 199 GLY A C 1
ATOM 1520 O O . GLY A 1 199 ? -32.769 -1.810 36.818 1.00 91.00 199 GLY A O 1
ATOM 1521 N N . ALA A 1 200 ? -31.945 -1.993 34.743 1.00 89.31 200 ALA A N 1
ATOM 1522 C CA . ALA A 1 200 ? -33.073 -2.760 34.217 1.00 89.31 200 ALA A CA 1
ATOM 1523 C C . ALA A 1 200 ? -33.211 -4.126 34.912 1.00 89.31 200 ALA A C 1
ATOM 1525 O O . ALA A 1 200 ? -34.317 -4.501 35.303 1.00 89.31 200 ALA A O 1
ATOM 1526 N N . PHE A 1 201 ? -32.099 -4.829 35.147 1.00 83.38 201 PHE A N 1
ATOM 1527 C CA . PHE A 1 201 ? -32.063 -6.089 35.903 1.00 83.38 201 PHE A CA 1
ATOM 1528 C C . PHE A 1 201 ? -32.459 -5.915 37.377 1.00 83.38 201 PHE A C 1
ATOM 1530 O O . PHE A 1 201 ? -33.064 -6.807 37.971 1.00 83.38 201 PHE A O 1
ATOM 1537 N N . GLN A 1 202 ? -32.133 -4.770 37.977 1.00 85.88 202 GLN A N 1
ATOM 1538 C CA . GLN A 1 202 ? -32.530 -4.424 39.344 1.00 85.88 202 GLN A CA 1
ATOM 1539 C C . GLN A 1 202 ? -33.981 -3.931 39.445 1.00 85.88 202 GLN A C 1
ATOM 1541 O O . GLN A 1 202 ? -34.501 -3.792 40.552 1.00 85.88 202 GLN A O 1
ATOM 1546 N N . SER A 1 203 ? -34.654 -3.673 38.320 1.00 93.94 203 SER A N 1
ATOM 1547 C CA . SER A 1 203 ? -36.033 -3.195 38.336 1.00 93.94 203 SER A CA 1
ATOM 1548 C C . SER A 1 203 ? -36.994 -4.265 38.863 1.00 93.94 203 SER A C 1
ATOM 1550 O O . SER A 1 203 ? -36.919 -5.442 38.504 1.00 93.94 203 SER A O 1
ATOM 1552 N N . VAL A 1 204 ? -37.940 -3.838 39.701 1.00 92.25 204 VAL A N 1
ATOM 1553 C CA . VAL A 1 204 ? -38.925 -4.732 40.331 1.00 92.25 204 VAL A CA 1
ATOM 1554 C C . VAL A 1 204 ? -39.792 -5.439 39.283 1.00 92.25 204 VAL A C 1
ATOM 1556 O O . VAL A 1 204 ? -40.081 -6.623 39.432 1.00 92.25 204 VAL A O 1
ATOM 1559 N N . ASP A 1 205 ? -40.164 -4.748 38.198 1.00 92.12 205 ASP A N 1
ATOM 1560 C CA . ASP A 1 205 ? -40.933 -5.348 37.098 1.00 92.12 205 ASP A CA 1
ATOM 1561 C C . ASP A 1 205 ? -40.143 -6.483 36.430 1.00 92.12 205 ASP A C 1
ATOM 1563 O O . ASP A 1 205 ? -40.652 -7.601 36.327 1.00 92.12 205 ASP A O 1
ATOM 1567 N N . PHE A 1 206 ? -38.875 -6.251 36.065 1.00 88.06 206 PHE A N 1
ATOM 1568 C CA . PHE A 1 206 ? -38.029 -7.289 35.470 1.00 88.06 206 PHE A CA 1
ATOM 1569 C C . PHE A 1 206 ? -37.822 -8.473 36.425 1.00 88.06 206 PHE A C 1
ATOM 1571 O O . PHE A 1 206 ? -38.045 -9.621 36.040 1.00 88.06 206 PHE A O 1
ATOM 1578 N N . GLN A 1 207 ? -37.482 -8.208 37.691 1.00 85.25 207 GLN A N 1
ATOM 1579 C CA . GLN A 1 207 ? -37.311 -9.254 38.703 1.00 85.25 207 GLN A CA 1
ATOM 1580 C C . GLN A 1 207 ? -38.586 -10.080 38.903 1.00 85.25 207 GLN A C 1
ATOM 1582 O O . GLN A 1 207 ? -38.508 -11.305 38.968 1.00 85.25 207 GLN A O 1
ATOM 1587 N N . SER A 1 208 ? -39.764 -9.448 38.929 1.00 87.69 208 SER A N 1
ATOM 1588 C CA . SER A 1 208 ? -41.041 -10.157 39.083 1.00 87.69 208 SER A CA 1
ATOM 1589 C C . SER A 1 208 ? -41.339 -11.105 37.915 1.00 87.69 208 SER A C 1
ATOM 1591 O O . SER A 1 208 ? -41.833 -12.213 38.126 1.00 87.69 208 SER A O 1
ATOM 1593 N N . ARG A 1 209 ? -40.978 -10.711 36.685 1.00 85.12 209 ARG A N 1
ATOM 1594 C CA . ARG A 1 209 ? -41.151 -11.529 35.474 1.00 85.12 209 ARG A CA 1
ATOM 1595 C C . ARG A 1 209 ? -40.147 -12.670 35.393 1.00 85.12 209 ARG A C 1
ATOM 1597 O O . ARG A 1 209 ? -40.460 -13.717 34.832 1.00 85.12 209 ARG A O 1
ATOM 1604 N N . CYS A 1 210 ? -38.949 -12.471 35.935 1.00 80.31 210 CYS A N 1
ATOM 1605 C CA . CYS A 1 210 ? -37.881 -13.462 35.913 1.00 80.31 210 CYS A CA 1
ATOM 1606 C C . CYS A 1 210 ? -37.890 -14.408 37.124 1.00 80.31 210 CYS A C 1
ATOM 1608 O O . CYS A 1 210 ? -37.304 -15.485 37.033 1.00 80.31 210 CYS A O 1
ATOM 1610 N N . ALA A 1 211 ? -38.585 -14.070 38.215 1.00 78.19 211 ALA A N 1
ATOM 1611 C CA . ALA A 1 211 ? -38.713 -14.904 39.415 1.00 78.19 211 ALA A CA 1
ATOM 1612 C C . ALA A 1 211 ? -39.166 -16.361 39.154 1.00 78.19 211 ALA A C 1
ATOM 1614 O O . ALA A 1 211 ? -38.651 -17.253 39.821 1.00 78.19 211 ALA A O 1
ATOM 1615 N N . PRO A 1 212 ? -40.053 -16.665 38.181 1.00 74.00 212 PRO A N 1
ATOM 1616 C CA . PRO A 1 212 ? -40.420 -18.050 37.870 1.00 74.00 212 PRO A CA 1
ATOM 1617 C C . PRO A 1 212 ? -39.355 -18.825 37.072 1.00 74.00 212 PRO A C 1
ATOM 1619 O O . PRO A 1 212 ? -39.428 -20.049 36.996 1.00 74.00 212 PRO A O 1
ATOM 1622 N N . ALA A 1 213 ? -38.412 -18.131 36.422 1.00 68.12 213 ALA A N 1
ATOM 1623 C CA . ALA A 1 213 ? -37.475 -18.703 35.447 1.00 68.12 213 ALA A CA 1
ATOM 1624 C C . ALA A 1 213 ? -36.010 -18.719 35.921 1.00 68.12 213 ALA A C 1
ATOM 1626 O O . ALA A 1 213 ? -35.205 -19.502 35.413 1.00 68.12 213 ALA A O 1
ATOM 1627 N N . LEU A 1 214 ? -35.643 -17.861 36.874 1.00 62.84 214 LEU A N 1
ATOM 1628 C CA . LEU A 1 214 ? -34.285 -17.772 37.402 1.00 62.84 214 LEU A CA 1
ATOM 1629 C C . LEU A 1 214 ? -34.073 -18.774 38.537 1.00 62.84 214 LEU A C 1
ATOM 1631 O O . LEU A 1 214 ? -34.790 -18.762 39.531 1.00 62.84 214 LEU A O 1
ATOM 1635 N N . ARG A 1 215 ? -33.045 -19.623 38.408 1.00 60.22 215 ARG A N 1
ATOM 1636 C CA . ARG A 1 215 ? -32.530 -20.417 39.535 1.00 60.22 215 ARG A CA 1
ATOM 1637 C C . ARG A 1 215 ? -32.034 -19.469 40.630 1.00 60.22 215 ARG A C 1
ATOM 1639 O O . ARG A 1 215 ? -31.412 -18.459 40.304 1.00 60.22 215 ARG A O 1
ATOM 1646 N N . ASP A 1 216 ? -32.203 -19.862 41.892 1.00 66.38 216 ASP A N 1
ATOM 1647 C CA . ASP A 1 216 ? -31.946 -19.072 43.116 1.00 66.38 216 ASP A CA 1
ATOM 1648 C C . ASP A 1 216 ? -30.566 -18.376 43.227 1.00 66.38 216 ASP A C 1
ATOM 1650 O O . ASP A 1 216 ? -30.350 -17.586 44.141 1.00 66.38 216 ASP A O 1
ATOM 1654 N N . ARG A 1 217 ? -29.612 -18.639 42.321 1.00 65.25 217 ARG A N 1
ATOM 1655 C CA . ARG A 1 217 ? -28.240 -18.104 42.357 1.00 65.25 217 ARG A CA 1
ATOM 1656 C C . ARG A 1 217 ? -27.890 -17.025 41.333 1.00 65.25 217 ARG A C 1
ATOM 1658 O O . ARG A 1 217 ? -26.876 -16.368 41.526 1.00 65.25 217 ARG A O 1
ATOM 1665 N N . LEU A 1 218 ? -28.702 -16.770 40.301 1.00 68.69 218 LEU A N 1
ATOM 1666 C CA . LEU A 1 218 ? -28.281 -15.845 39.230 1.00 68.69 218 LEU A CA 1
ATOM 1667 C C . LEU A 1 218 ? -28.010 -14.417 39.745 1.00 68.69 218 LEU A C 1
ATOM 1669 O O . LEU A 1 218 ? -27.093 -13.741 39.288 1.00 68.69 218 LEU A O 1
ATOM 1673 N N . VAL A 1 219 ? -28.799 -13.960 40.720 1.00 67.38 219 VAL A N 1
ATOM 1674 C CA . VAL A 1 219 ? -28.634 -12.627 41.319 1.00 67.38 219 VAL A CA 1
ATOM 1675 C C . VAL A 1 219 ? -27.301 -12.513 42.067 1.00 67.38 219 VAL A C 1
ATOM 1677 O O . VAL A 1 219 ? -26.649 -11.477 41.977 1.00 67.38 219 VAL A O 1
ATOM 1680 N N . ALA A 1 220 ? -26.873 -13.574 42.757 1.00 70.38 220 ALA A N 1
ATOM 1681 C CA . ALA A 1 220 ? -25.590 -13.611 43.456 1.00 70.38 220 ALA A CA 1
ATOM 1682 C C . ALA A 1 220 ? -24.415 -13.644 42.463 1.00 70.38 220 ALA A C 1
ATOM 1684 O O . ALA A 1 220 ? -23.489 -12.846 42.592 1.00 70.38 220 ALA A O 1
ATOM 1685 N N . ASP A 1 221 ? -24.510 -14.479 41.422 1.00 71.62 221 ASP A N 1
ATOM 1686 C CA . ASP A 1 221 ? -23.480 -14.594 40.380 1.00 71.62 221 ASP A CA 1
ATOM 1687 C C . ASP A 1 221 ? -23.288 -13.259 39.627 1.00 71.62 221 ASP A C 1
ATOM 1689 O O . ASP A 1 221 ? -22.169 -12.866 39.302 1.00 71.62 221 ASP A O 1
ATOM 1693 N N . MET A 1 222 ? -24.368 -12.506 39.378 1.00 67.56 222 MET A N 1
ATOM 1694 C CA . MET A 1 222 ? -24.271 -11.181 38.752 1.00 67.56 222 MET A CA 1
ATOM 1695 C C . MET A 1 222 ? -23.698 -10.111 39.685 1.00 67.56 222 MET A C 1
ATOM 1697 O O . MET A 1 222 ? -22.971 -9.234 39.220 1.00 67.56 222 MET A O 1
ATOM 1701 N N . GLN A 1 223 ? -23.992 -10.168 40.986 1.00 72.62 223 GLN A N 1
ATOM 1702 C CA . GLN A 1 223 ? -23.410 -9.243 41.963 1.00 72.62 223 GLN A CA 1
ATOM 1703 C C . GLN A 1 223 ? -21.897 -9.451 42.127 1.00 72.62 223 GLN A C 1
ATOM 1705 O O . GLN A 1 223 ? -21.186 -8.474 42.353 1.00 72.62 223 GLN A O 1
ATOM 1710 N N . GLU A 1 224 ? -21.388 -10.672 41.933 1.00 76.00 224 GLU A N 1
ATOM 1711 C CA . GLU A 1 224 ? -19.941 -10.940 41.883 1.00 76.00 224 GLU A CA 1
ATOM 1712 C C . GLU A 1 224 ? -19.250 -10.342 40.643 1.00 76.00 224 GLU A C 1
ATOM 1714 O O . GLU A 1 224 ? -18.066 -10.009 40.700 1.00 76.00 224 GLU A O 1
ATOM 1719 N N . LEU A 1 225 ? -19.968 -10.145 39.532 1.00 71.31 225 LEU A N 1
ATOM 1720 C CA . LEU A 1 225 ? -19.395 -9.610 38.288 1.00 71.31 225 LEU A CA 1
ATOM 1721 C C . LEU A 1 225 ? -19.233 -8.080 38.285 1.00 71.31 225 LEU A C 1
ATOM 1723 O O . LEU A 1 225 ? -18.369 -7.562 37.576 1.00 71.31 225 LEU A O 1
ATOM 1727 N N . VAL A 1 226 ? -20.018 -7.352 39.085 1.00 69.06 226 VAL A N 1
ATOM 1728 C CA . VAL A 1 226 ? -19.938 -5.882 39.207 1.00 69.06 226 VAL A CA 1
ATOM 1729 C C . VAL A 1 226 ? -18.543 -5.402 39.650 1.00 69.06 226 VAL A C 1
ATOM 1731 O O . VAL A 1 226 ? -17.940 -4.607 38.926 1.00 69.06 226 VAL A O 1
ATOM 1734 N N . PRO A 1 227 ? -17.951 -5.904 40.755 1.00 71.50 227 PRO A N 1
ATOM 1735 C CA . PRO A 1 227 ? -16.618 -5.470 41.177 1.00 71.50 227 PRO A CA 1
ATOM 1736 C C . PRO A 1 227 ? -15.503 -5.875 40.198 1.00 71.50 227 PRO A C 1
ATOM 1738 O O . PRO A 1 227 ? -14.480 -5.196 40.125 1.00 71.50 227 PRO A O 1
ATOM 1741 N N . LEU A 1 228 ? -15.687 -6.941 39.408 1.00 67.88 228 LEU A N 1
ATOM 1742 C CA . LEU A 1 228 ? -14.741 -7.333 38.354 1.00 67.88 228 LEU A CA 1
ATOM 1743 C C . LEU A 1 228 ? -14.726 -6.329 37.190 1.00 67.88 228 LEU A C 1
ATOM 1745 O O . LEU A 1 228 ? -13.655 -6.035 36.653 1.00 67.88 228 LEU A O 1
ATOM 1749 N N . ALA A 1 229 ? -15.883 -5.769 36.826 1.00 59.31 229 ALA A N 1
ATOM 1750 C CA . ALA A 1 229 ? -15.983 -4.729 35.803 1.00 59.31 229 ALA A CA 1
ATOM 1751 C C . ALA A 1 229 ? -15.328 -3.411 36.256 1.00 59.31 229 ALA A C 1
ATOM 1753 O O . ALA A 1 229 ? -14.614 -2.772 35.476 1.00 59.31 229 ALA A O 1
ATOM 1754 N N . ASP A 1 230 ? -15.498 -3.045 37.528 1.00 62.28 230 ASP A N 1
ATOM 1755 C CA . ASP A 1 230 ? -14.874 -1.853 38.110 1.00 62.28 230 ASP A CA 1
ATOM 1756 C C . ASP A 1 230 ? -13.350 -2.011 38.252 1.00 62.28 230 ASP A C 1
ATOM 1758 O O . ASP A 1 230 ? -12.588 -1.100 37.914 1.00 62.28 230 ASP A O 1
ATOM 1762 N N . ALA A 1 231 ? -12.878 -3.193 38.664 1.00 63.47 231 ALA A N 1
ATOM 1763 C CA . ALA A 1 231 ? -11.451 -3.501 38.764 1.00 63.47 231 ALA A CA 1
ATOM 1764 C C . ALA A 1 231 ? -10.749 -3.509 37.393 1.00 63.47 231 ALA A C 1
ATOM 1766 O O . ALA A 1 231 ? -9.634 -2.994 37.268 1.00 63.47 231 ALA A O 1
ATOM 1767 N N . ALA A 1 232 ? -11.410 -4.021 36.348 1.00 58.56 232 ALA A N 1
ATOM 1768 C CA . ALA A 1 232 ? -10.903 -3.977 34.975 1.00 58.56 232 ALA A CA 1
ATOM 1769 C C . ALA A 1 232 ? -10.780 -2.541 34.426 1.00 58.56 232 ALA A C 1
ATOM 1771 O O . ALA A 1 232 ? -9.965 -2.289 33.541 1.00 58.56 232 ALA A O 1
ATOM 1772 N N . GLY A 1 233 ? -11.558 -1.593 34.962 1.00 53.69 233 GLY A N 1
ATOM 1773 C CA . GLY A 1 233 ? -11.479 -0.174 34.614 1.00 53.69 233 GLY A CA 1
ATOM 1774 C C . GLY A 1 233 ? -10.419 0.625 35.383 1.00 53.69 233 GLY A C 1
ATOM 1775 O O . GLY A 1 233 ? -10.050 1.707 34.922 1.00 53.69 233 GLY A O 1
ATOM 1776 N N . ALA A 1 234 ? -9.956 0.130 36.536 1.00 51.84 234 ALA A N 1
ATOM 1777 C CA . ALA A 1 234 ? -8.989 0.807 37.406 1.00 51.84 234 ALA A CA 1
ATOM 1778 C C . ALA A 1 234 ? -7.544 0.320 37.209 1.00 51.84 234 ALA A C 1
ATOM 1780 O O . ALA A 1 234 ? -6.599 1.084 37.419 1.00 51.84 234 ALA A O 1
ATOM 1781 N N . ALA A 1 235 ? -7.353 -0.932 36.789 1.00 49.72 235 ALA A N 1
ATOM 1782 C CA . ALA A 1 235 ? -6.039 -1.414 36.397 1.00 49.72 235 ALA A CA 1
ATOM 1783 C C . ALA A 1 235 ? -5.673 -0.808 35.030 1.00 49.72 235 ALA A C 1
ATOM 1785 O O . ALA A 1 235 ? -6.422 -1.006 34.070 1.00 49.72 235 ALA A O 1
ATOM 1786 N N . PRO A 1 236 ? -4.537 -0.095 34.882 1.00 54.19 236 PRO A N 1
ATOM 1787 C CA . PRO A 1 236 ? -4.031 0.218 33.556 1.00 54.19 236 PRO A CA 1
ATOM 1788 C C . PRO A 1 236 ? -3.827 -1.125 32.867 1.00 54.19 236 PRO A C 1
ATOM 1790 O O . PRO A 1 236 ? -2.996 -1.915 33.316 1.00 54.19 236 PRO A O 1
ATOM 1793 N N . VAL A 1 237 ? -4.633 -1.414 31.842 1.00 55.78 237 VAL A N 1
ATOM 1794 C CA . VAL A 1 237 ? -4.499 -2.627 31.036 1.00 55.78 237 VAL A CA 1
ATOM 1795 C C . VAL A 1 237 ? -3.052 -2.650 30.577 1.00 55.78 237 VAL A C 1
ATOM 1797 O O . VAL A 1 237 ? -2.643 -1.836 29.746 1.00 55.78 237 VAL A O 1
ATOM 1800 N N . GLY A 1 238 ? -2.247 -3.497 31.222 1.00 53.84 238 GLY A N 1
ATOM 1801 C CA . GLY A 1 238 ? -0.825 -3.580 30.965 1.00 53.84 238 GLY A CA 1
ATOM 1802 C C . GLY A 1 238 ? -0.694 -3.932 29.502 1.00 53.84 238 GLY A C 1
ATOM 1803 O O . GLY A 1 238 ? -1.043 -5.045 29.111 1.00 53.84 238 GLY A O 1
ATOM 1804 N N . ARG A 1 239 ? -0.282 -2.958 28.681 1.00 53.22 239 ARG A N 1
ATOM 1805 C CA . ARG A 1 239 ? -0.060 -3.203 27.260 1.00 53.22 239 ARG A CA 1
ATOM 1806 C C . ARG A 1 239 ? 0.852 -4.421 27.178 1.00 53.22 239 ARG A C 1
ATOM 1808 O O . ARG A 1 239 ? 1.861 -4.424 27.892 1.00 53.22 239 ARG A O 1
ATOM 1815 N N . PRO A 1 240 ? 0.496 -5.450 26.392 1.00 54.19 240 PRO A N 1
ATOM 1816 C CA . PRO A 1 240 ? 1.344 -6.620 26.249 1.00 54.19 240 PRO A CA 1
ATOM 1817 C C . PRO A 1 240 ? 2.750 -6.122 25.918 1.00 54.19 240 PRO A C 1
ATOM 1819 O O . PRO A 1 240 ? 2.944 -5.412 24.929 1.00 54.19 240 PRO A O 1
ATOM 1822 N N . ARG A 1 241 ? 3.702 -6.388 26.824 1.00 49.81 241 ARG A N 1
ATOM 1823 C CA . ARG A 1 241 ? 5.105 -6.035 26.605 1.00 49.81 241 ARG A CA 1
ATOM 1824 C C . ARG A 1 241 ? 5.501 -6.692 25.294 1.00 49.81 241 ARG A C 1
ATOM 1826 O O . ARG A 1 241 ? 5.292 -7.894 25.143 1.00 49.81 241 ARG A O 1
ATOM 1833 N N . MET A 1 242 ? 6.018 -5.893 24.361 1.00 48.50 242 MET A N 1
ATOM 1834 C CA . MET A 1 242 ? 6.595 -6.418 23.132 1.00 48.50 242 MET A CA 1
ATOM 1835 C C . MET A 1 242 ? 7.592 -7.502 23.526 1.00 48.50 242 MET A C 1
ATOM 1837 O O . MET A 1 242 ? 8.571 -7.227 24.217 1.00 48.50 242 MET A O 1
ATOM 1841 N N . ILE A 1 243 ? 7.307 -8.737 23.128 1.00 51.31 243 ILE A N 1
ATOM 1842 C CA . ILE A 1 243 ? 8.349 -9.742 23.013 1.00 51.31 243 ILE A CA 1
ATOM 1843 C C . ILE A 1 243 ? 9.164 -9.244 21.824 1.00 51.31 243 ILE A C 1
ATOM 1845 O O . ILE A 1 243 ? 8.699 -9.317 20.688 1.00 51.31 243 ILE A O 1
ATOM 1849 N N . GLU A 1 244 ? 10.296 -8.601 22.102 1.00 39.91 244 GLU A N 1
ATOM 1850 C CA . GLU A 1 244 ? 11.259 -8.214 21.076 1.00 39.91 244 GLU A CA 1
ATOM 1851 C C . GLU A 1 244 ? 11.685 -9.497 20.359 1.00 39.91 244 GLU A C 1
ATOM 1853 O O . GLU A 1 244 ? 12.402 -10.328 20.916 1.00 39.91 244 GLU A O 1
ATOM 1858 N N . ALA A 1 245 ? 11.161 -9.706 19.150 1.00 45.03 245 ALA A N 1
ATOM 1859 C CA . ALA A 1 245 ? 11.628 -10.764 18.274 1.00 45.03 245 ALA A CA 1
ATOM 1860 C C . ALA A 1 245 ? 13.058 -10.397 17.857 1.00 45.03 245 ALA A C 1
ATOM 1862 O O . ALA A 1 245 ? 13.259 -9.435 17.114 1.00 45.03 245 ALA A O 1
ATOM 1863 N N . SER A 1 246 ? 14.025 -11.110 18.441 1.00 43.59 246 SER A N 1
ATOM 1864 C CA . SER A 1 246 ? 15.442 -11.090 18.059 1.00 43.59 246 SER A CA 1
ATOM 1865 C C . SER A 1 246 ? 15.687 -11.968 16.842 1.00 43.59 246 SER A C 1
ATOM 1867 O O . SER A 1 246 ? 15.008 -13.016 16.745 1.00 43.59 246 SER A O 1
#

Radius of gyration: 29.59 Å; Cα contacts (8 Å, |Δi|>4): 113; chains: 1; bounding box: 70×56×82 Å

Sequence (246 aa):
GDVEGGERAGSPGQEGALAGASDALPQLLEETRARWAQGSVSSGSGLSAAFRGNQHQGARLAFLDLCLHLDRVVFFCATLRPYQNLAGRAGDVAMCYLRDWLGHLLQELERALLQLRQSRLEVMRAAKLQLQELARHLPGAGTEAFRWMQGLRHIDEAQLDGLHKATVKLCAEVRMATTAVREVELTATMRSQLADITGAFQSVDFQSRCAPALRDRLVADMQELVPLADAAGAAPVGRPRMIEAS

Solvent-accessible surface area (backbone atoms only — not comparable to full-atom values): 14132 Å² total; per-residue (Å²): 138,82,79,82,82,79,81,77,78,79,76,90,75,63,71,71,64,58,60,63,60,67,54,48,56,62,51,53,49,50,57,46,45,64,54,49,68,40,62,62,45,66,88,86,70,80,61,60,78,84,58,28,43,51,93,28,34,67,40,55,51,26,45,52,47,26,53,53,24,47,49,49,38,53,50,46,57,56,67,44,47,64,55,53,55,42,34,74,74,55,37,68,63,50,42,35,76,40,26,68,63,49,48,53,52,42,50,53,37,48,50,26,52,51,51,24,52,51,22,45,53,48,32,51,50,48,51,50,54,51,49,56,56,41,61,76,57,67,62,59,88,87,36,72,68,38,52,53,58,58,56,58,74,74,62,56,64,66,60,56,51,50,51,52,52,52,51,51,50,50,47,51,50,54,50,65,67,33,30,72,67,50,43,52,53,51,53,52,50,51,52,53,51,51,50,51,52,51,49,50,62,68,29,66,68,50,42,64,71,38,58,89,73,55,64,98,51,58,70,58,60,53,60,62,48,52,61,53,57,53,50,65,70,69,48,78,77,72,70,80,74,77,78,78,84,126

pLDDT: mean 83.95, std 15.06, range [39.91, 97.81]

Secondary structure (DSSP, 8-state):
-----------TTSHHHHHHHHTHHHHHHHHHHHHHTSSS--TTSS--GGGGSGGGHHHHHHHHHHHHHHHHHHHHHHHHHHHHHHHHHHHHHHHHHTHHHHHHHHHHHHHHHHHHHHHHHHHHHHHHHHHHHHHHT-PPTTSHHHHHHHHHTT--HHHHHHHHHHHHHHHHHHHHHS-HHHHHHHHHHHHHHHHHHHHHHHSHHHHHHHTTTS-TTHHHHHHHHHHHHHHHHHS---PPP-----